Protein AF-A0A7Y7BBE7-F1 (afdb_monomer)

Mean predicted aligned error: 13.76 Å

Foldseek 3Di:
DDDDDDDDDDDDDDPPDDDPPDPPPPPDPPPPPDDPPPPDDDPPDDQAWQWFWFFAPPWATDTDTHGDPDAAALVNQLVVCLVWDDPVCVVVRTTAQDDVPKDWPDWDADALEIETEIAAAPVPRDPRNNLRSLVSNLPGDGPPPDHSQSHFYWYHYPDHDIDGGDHRDRPPTPDDPPPDDDD

Nearest PDB structures (foldseek):
  6gzb-assembly4_D  TM=6.249E-01  e=1.645E-04  Bacillus subtilis subsp. subtilis str. 168
  6gzb-assembly2_B  TM=6.343E-01  e=6.751E-04  Bacillus subtilis subsp. subtilis str. 168
  5j7r-assembly3_B  TM=4.945E-01  e=3.542E-03  Clostridium perfringens
  6vw0-assembly1_J  TM=5.057E-01  e=9.455E-01  Mycobacterium tuberculosis
  9c3c-assembly1_d  TM=2.682E-01  e=9.167E+00  Oryctolagus cuniculus

Organism: Streptomyces morookaense (NCBI:txid1970)

Seco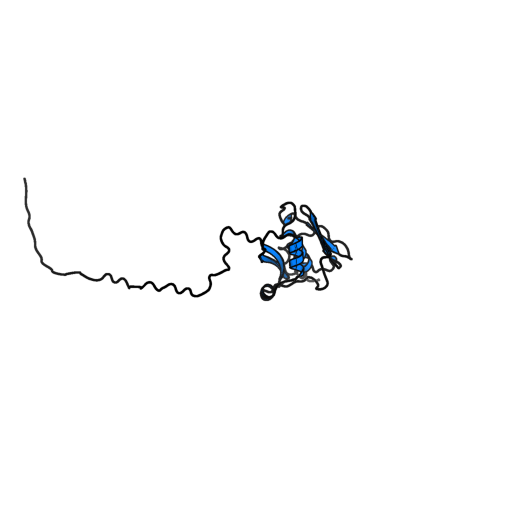ndary structure (DSSP, 8-state):
---------------------------------S---TTSPPTT----EEEEEEE-TTS-EEEEEEE-SS-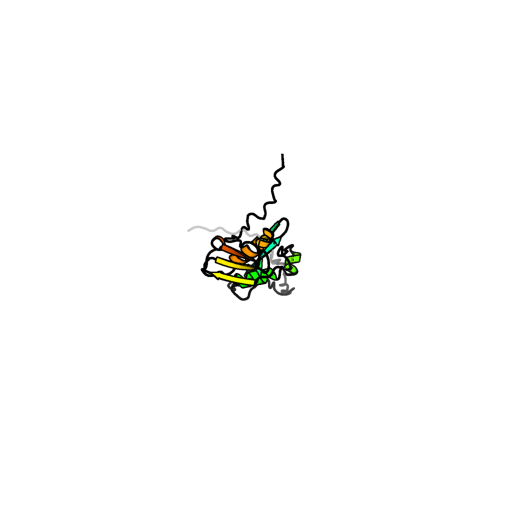-BHHHHHHHHHT---HHHHHTT-B--S-TT--EEEEEEETTEEEEEESS-GGGS-HHHHHHHHHHHHTSB-TT---TTT-EEEEEESSS--EEEE---STTSSS----PPP-

InterPro domains:
  IPR019606 GerMN domain [PF10646] (52-137)

Solvent-accessible surface area (backbone atoms only — not comparable to full-atom values): 11291 Å² total; per-residue (Å²): 135,90,81,91,84,85,88,86,88,81,90,77,92,73,89,85,80,81,76,88,82,65,82,82,73,71,82,74,74,85,75,82,84,66,80,77,79,84,80,69,77,59,91,89,65,82,70,32,51,32,36,34,30,32,29,34,82,100,44,29,58,44,83,40,77,42,88,37,98,43,87,40,38,21,62,58,32,39,56,53,50,74,72,44,64,54,72,74,45,39,76,72,55,35,41,66,64,61,60,92,84,61,43,82,72,47,70,51,74,41,73,43,35,37,39,39,32,30,65,36,42,49,76,74,49,49,74,55,30,47,41,22,51,42,38,9,31,38,62,27,50,54,50,75,82,61,58,46,90,68,30,32,28,32,39,25,29,78,38,73,62,68,44,69,73,40,66,60,62,73,80,68,37,71,56,76,83,80,78,72,81,79,131

Structure (mmCIF, N/CA/C/O backbone):
data_AF-A0A7Y7BBE7-F1
#
_entry.id   AF-A0A7Y7BBE7-F1
#
loop_
_atom_site.group_PDB
_atom_site.id
_atom_site.type_symbol
_atom_site.label_atom_id
_atom_site.label_alt_id
_atom_site.label_comp_id
_atom_site.label_asym_id
_atom_site.label_entity_id
_atom_site.label_seq_id
_atom_site.pdbx_PDB_ins_code
_atom_site.Cartn_x
_atom_site.Cartn_y
_atom_site.Cartn_z
_atom_site.occupancy
_atom_site.B_iso_or_equiv
_atom_site.auth_seq_id
_atom_site.auth_comp_id
_atom_site.auth_asym_id
_atom_site.auth_atom_id
_atom_site.pdbx_PDB_model_num
ATOM 1 N N . MET A 1 1 ? -71.993 39.134 -61.938 1.00 42.34 1 MET A N 1
ATOM 2 C CA . MET A 1 1 ? -71.671 39.982 -63.109 1.00 42.34 1 MET A CA 1
ATOM 3 C C . MET A 1 1 ? -70.161 40.138 -63.205 1.00 42.34 1 MET A C 1
ATOM 5 O O . MET A 1 1 ? -69.553 40.365 -62.171 1.00 42.34 1 MET A O 1
ATOM 9 N N . ARG A 1 2 ? -69.633 40.104 -64.440 1.00 41.34 2 ARG A N 1
ATOM 10 C CA . ARG A 1 2 ? -68.248 40.402 -64.878 1.00 41.34 2 ARG A CA 1
ATOM 11 C C . ARG A 1 2 ? -67.177 39.363 -64.515 1.00 41.34 2 ARG A C 1
ATOM 13 O O . ARG A 1 2 ? -67.167 38.859 -63.410 1.00 41.34 2 ARG A O 1
ATOM 20 N N . ALA A 1 3 ? -66.189 39.059 -65.349 1.00 42.94 3 ALA A N 1
ATOM 21 C CA . ALA A 1 3 ? -66.019 39.077 -66.804 1.00 42.94 3 ALA A CA 1
ATOM 22 C C . ALA A 1 3 ? -64.705 38.314 -67.076 1.00 42.94 3 ALA A C 1
ATOM 24 O O . ALA A 1 3 ? -63.814 38.269 -66.235 1.00 42.94 3 ALA A O 1
ATOM 25 N N . ARG A 1 4 ? -64.621 37.706 -68.255 1.00 56.59 4 ARG A N 1
ATOM 26 C CA . ARG A 1 4 ? -63.553 36.831 -68.756 1.00 56.59 4 ARG A CA 1
ATOM 27 C C . ARG A 1 4 ? -62.216 37.555 -68.977 1.00 56.59 4 ARG A C 1
ATOM 29 O O . ARG A 1 4 ? -62.234 38.739 -69.297 1.00 56.59 4 ARG A O 1
ATOM 36 N N . ARG A 1 5 ? -61.117 36.784 -68.999 1.00 49.09 5 ARG A N 1
ATOM 37 C CA . ARG A 1 5 ? -60.009 36.807 -69.995 1.00 49.09 5 ARG A CA 1
ATOM 38 C C . ARG A 1 5 ? -59.052 35.644 -69.663 1.00 49.09 5 ARG A C 1
ATOM 40 O O . ARG A 1 5 ? -58.525 35.608 -68.565 1.00 49.09 5 ARG A O 1
ATOM 47 N N . ALA A 1 6 ? -59.038 34.530 -70.398 1.00 44.03 6 ALA A N 1
ATOM 48 C CA . ALA A 1 6 ? -58.530 34.294 -71.760 1.00 44.03 6 ALA A CA 1
ATOM 49 C C . ALA A 1 6 ? -56.987 34.342 -71.869 1.00 44.03 6 ALA A C 1
ATOM 51 O O . ALA A 1 6 ? -56.414 35.390 -72.128 1.00 44.03 6 ALA A O 1
ATOM 52 N N . MET A 1 7 ? -56.375 33.172 -71.640 1.00 52.34 7 MET A N 1
ATOM 53 C CA . MET A 1 7 ? -55.487 32.430 -72.553 1.00 52.34 7 MET A CA 1
ATOM 54 C C . MET A 1 7 ? -54.350 33.184 -73.265 1.00 52.34 7 MET A C 1
ATOM 56 O O . MET A 1 7 ? -54.592 33.918 -74.216 1.00 52.34 7 MET A O 1
ATOM 60 N N . THR A 1 8 ? -53.108 32.810 -72.941 1.00 49.38 8 THR A N 1
ATOM 61 C CA . THR A 1 8 ? -52.019 32.723 -73.926 1.00 49.38 8 THR A CA 1
ATOM 62 C C . THR A 1 8 ? -51.209 31.448 -73.713 1.00 49.38 8 THR A C 1
ATOM 64 O O . THR A 1 8 ? -50.818 31.104 -72.602 1.00 49.38 8 THR A O 1
ATOM 67 N N . VAL A 1 9 ? -51.036 30.753 -74.831 1.00 52.44 9 VAL A N 1
ATOM 68 C CA . VAL A 1 9 ? -50.368 29.476 -75.069 1.00 52.44 9 VAL A CA 1
ATOM 69 C C . VAL A 1 9 ? -48.869 29.703 -75.247 1.00 52.44 9 VAL A C 1
ATOM 71 O O . VAL A 1 9 ? -48.487 30.632 -75.950 1.00 52.44 9 VAL A O 1
ATOM 74 N N . SER A 1 10 ? -48.036 28.791 -74.750 1.00 49.91 10 SER A N 1
ATOM 75 C CA . SER A 1 10 ? -46.781 28.447 -75.427 1.00 49.91 10 SER A CA 1
ATOM 76 C C . SER A 1 10 ? -46.332 27.051 -75.014 1.00 49.91 10 SER A C 1
ATOM 78 O O . SER A 1 10 ? -45.975 26.802 -73.865 1.00 49.91 10 SER A O 1
ATOM 80 N N . ALA A 1 11 ? -46.417 26.150 -75.989 1.00 54.12 11 ALA A N 1
ATOM 81 C CA . ALA A 1 11 ? -45.914 24.792 -75.969 1.00 54.12 11 ALA A CA 1
ATOM 82 C C . ALA A 1 11 ? -44.408 24.746 -75.677 1.00 54.12 11 ALA A C 1
ATOM 84 O O . ALA A 1 11 ? -43.654 25.608 -76.123 1.00 54.12 11 ALA A O 1
ATOM 85 N N . GLY A 1 12 ? -43.975 23.700 -74.982 1.00 46.78 12 GLY A N 1
ATOM 86 C CA . GLY A 1 12 ? -42.563 23.450 -74.732 1.00 46.78 12 GLY A CA 1
ATOM 87 C C . GLY A 1 12 ? -42.365 22.138 -73.998 1.00 46.78 12 GLY A C 1
ATOM 88 O O . GLY A 1 12 ? -42.250 22.111 -72.779 1.00 46.78 12 GLY A O 1
ATOM 89 N N . SER A 1 13 ? -42.380 21.048 -74.757 1.00 56.50 13 SER A N 1
ATOM 90 C CA . SER A 1 13 ? -41.974 19.715 -74.329 1.00 56.50 13 SER A CA 1
ATOM 91 C C . SER A 1 13 ? -40.609 19.741 -73.638 1.00 56.50 13 SER A C 1
ATOM 93 O O . SER A 1 13 ? -39.623 20.132 -74.253 1.00 56.50 13 SER A O 1
ATOM 95 N N . ALA A 1 14 ? -40.535 19.242 -72.408 1.00 56.03 14 ALA A N 1
ATOM 96 C CA . ALA A 1 14 ? -39.306 18.686 -71.852 1.00 56.03 14 ALA A CA 1
ATOM 97 C C . ALA A 1 14 ? -39.675 17.694 -70.746 1.00 56.03 14 ALA A C 1
ATOM 99 O O . ALA A 1 14 ? -39.974 18.067 -69.613 1.00 56.03 14 ALA A O 1
ATOM 100 N N . ALA A 1 15 ? -39.699 16.414 -71.108 1.00 58.06 15 ALA A N 1
ATOM 101 C CA . ALA A 1 15 ? -39.716 15.321 -70.155 1.00 58.06 15 ALA A CA 1
ATOM 102 C C . ALA A 1 15 ? -38.460 15.420 -69.275 1.00 58.06 15 ALA A C 1
ATOM 104 O O . ALA A 1 15 ? -37.353 15.169 -69.741 1.00 58.06 15 ALA A O 1
ATOM 105 N N . LEU A 1 16 ? -38.634 15.801 -68.011 1.00 53.94 16 LEU A N 1
ATOM 106 C CA . LEU A 1 16 ? -37.606 15.715 -66.975 1.00 53.94 16 LEU A CA 1
ATOM 107 C C . LEU A 1 16 ? -37.899 14.479 -66.121 1.00 53.94 16 LEU A C 1
ATOM 109 O O . LEU A 1 16 ? -38.419 14.555 -65.012 1.00 53.94 16 LEU A O 1
ATOM 113 N N . LEU A 1 17 ? -37.609 13.320 -66.709 1.00 58.00 17 LEU A N 1
ATOM 114 C CA . LEU A 1 17 ? -37.418 12.052 -66.013 1.00 58.00 17 LEU A CA 1
ATOM 115 C C . LEU A 1 17 ? -35.906 11.818 -65.922 1.00 58.00 17 LEU A C 1
ATOM 117 O O . LEU A 1 17 ? -35.240 11.706 -66.947 1.00 58.00 17 LEU A O 1
ATOM 121 N N . GLY A 1 18 ? -35.385 11.740 -64.697 1.00 54.81 18 GLY A N 1
ATOM 122 C CA . GLY A 1 18 ? -33.981 11.445 -64.391 1.00 54.81 18 GLY A CA 1
ATOM 123 C C . GLY A 1 18 ? -33.318 12.588 -63.613 1.00 54.81 18 GLY A C 1
ATOM 124 O O . GLY A 1 18 ? -33.478 13.746 -63.962 1.00 54.81 18 GLY A O 1
ATOM 125 N N . VAL A 1 19 ? -32.563 12.371 -62.540 1.00 57.09 19 VAL A N 1
ATOM 126 C CA . VAL A 1 19 ? -31.945 11.155 -62.008 1.00 57.09 19 VAL A CA 1
ATOM 127 C C . VAL A 1 19 ? -31.785 11.401 -60.502 1.00 57.09 19 VAL A C 1
ATOM 129 O O . VAL A 1 19 ? -31.082 12.331 -60.112 1.00 57.09 19 VAL A O 1
ATOM 132 N N . LEU A 1 20 ? -32.420 10.596 -59.640 1.00 53.41 20 LEU A N 1
ATOM 133 C CA . LEU A 1 20 ? -31.956 10.480 -58.255 1.00 53.41 20 LEU A CA 1
ATOM 134 C C . LEU A 1 20 ? -30.646 9.692 -58.303 1.00 53.41 20 LEU A C 1
ATOM 136 O O . LEU A 1 20 ? -30.646 8.467 -58.221 1.00 53.41 20 LEU A O 1
ATOM 140 N N . ALA A 1 21 ? -29.529 10.391 -58.489 1.00 56.72 21 ALA A N 1
ATOM 141 C CA . ALA A 1 21 ? -28.203 9.821 -58.304 1.00 56.72 21 ALA A CA 1
ATOM 142 C C . ALA A 1 21 ? -27.955 9.671 -56.796 1.00 56.72 21 ALA A C 1
ATOM 144 O O . ALA A 1 21 ? -27.215 10.438 -56.188 1.00 56.72 21 ALA A O 1
ATOM 145 N N . GLY A 1 22 ? -28.632 8.707 -56.174 1.00 58.69 22 GLY A N 1
ATOM 146 C CA . GLY A 1 22 ? -28.124 8.104 -54.954 1.00 58.69 22 GLY A CA 1
ATOM 147 C C . GLY A 1 22 ? -27.019 7.146 -55.370 1.00 58.69 22 GLY A C 1
ATOM 148 O O . GLY A 1 22 ? -27.288 6.198 -56.106 1.00 58.69 22 GLY A O 1
ATOM 149 N N . CYS A 1 23 ? -25.776 7.394 -54.957 1.00 68.62 23 CYS A N 1
ATOM 150 C CA . CYS A 1 23 ? -24.734 6.378 -55.048 1.00 68.62 23 CYS A CA 1
ATOM 151 C C . CYS A 1 23 ? -25.225 5.165 -54.254 1.00 68.62 23 CYS A C 1
ATOM 153 O O . CYS A 1 23 ? -25.367 5.249 -53.034 1.00 68.62 23 CYS A O 1
ATOM 155 N N . GLY A 1 24 ? -25.545 4.073 -54.950 1.00 57.81 24 GLY A N 1
ATOM 156 C CA . GLY A 1 24 ? -25.838 2.789 -54.333 1.00 57.81 24 GLY A CA 1
ATOM 157 C C . GLY A 1 24 ? -24.600 2.316 -53.588 1.00 57.81 24 GLY A C 1
ATOM 158 O O . GLY A 1 24 ? -23.707 1.721 -54.178 1.00 57.81 24 GLY A O 1
ATOM 159 N N . ILE A 1 25 ? -24.521 2.640 -52.302 1.00 59.16 25 ILE A N 1
ATOM 160 C CA . ILE A 1 25 ? -23.638 1.941 -51.384 1.00 59.16 25 ILE A CA 1
ATOM 161 C 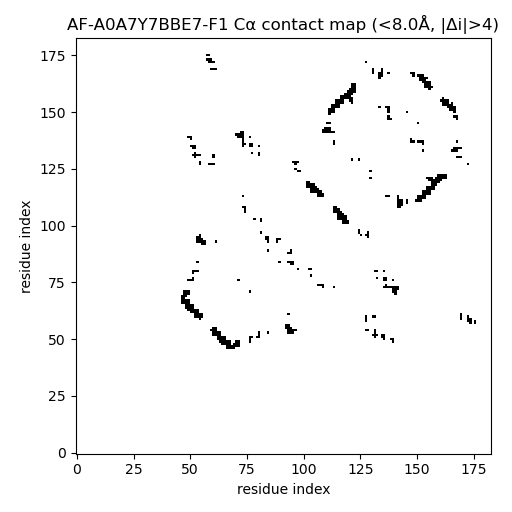C . ILE A 1 25 ? -24.415 0.687 -51.002 1.00 59.16 25 ILE A C 1
ATOM 163 O O . ILE A 1 25 ? -25.344 0.749 -50.195 1.00 59.16 25 ILE A O 1
ATOM 167 N N . GLU A 1 26 ? -24.090 -0.433 -51.649 1.00 61.41 26 GLU A N 1
ATOM 168 C CA . GLU A 1 26 ? -24.477 -1.746 -51.139 1.00 61.41 26 GLU A CA 1
ATOM 169 C C . GLU A 1 26 ? -24.048 -1.810 -49.667 1.00 61.41 26 GLU A C 1
ATOM 171 O O . GLU A 1 26 ? -22.919 -1.406 -49.363 1.00 61.41 26 GLU A O 1
ATOM 176 N N . PRO A 1 27 ? -24.921 -2.244 -48.739 1.00 55.75 27 PRO A N 1
ATOM 177 C CA . PRO A 1 27 ? -24.521 -2.450 -47.359 1.00 55.75 27 PRO A CA 1
ATOM 178 C C . PRO A 1 27 ? -23.322 -3.390 -47.376 1.00 55.75 27 PRO A C 1
ATOM 180 O O . PRO A 1 27 ? -23.448 -4.564 -47.715 1.00 55.75 27 PRO A O 1
ATOM 183 N N . THR A 1 28 ? -22.136 -2.861 -47.091 1.00 65.88 28 THR A N 1
ATOM 184 C CA . THR A 1 28 ? -20.971 -3.709 -46.898 1.00 65.88 28 THR A CA 1
ATOM 185 C C . THR A 1 28 ? -21.282 -4.545 -45.675 1.00 65.88 28 THR A C 1
ATOM 187 O O . THR A 1 28 ? -21.534 -3.978 -44.605 1.00 65.88 28 THR A O 1
ATOM 190 N N . ASP A 1 29 ? -21.318 -5.863 -45.853 1.00 61.59 29 ASP A N 1
ATOM 191 C CA . ASP A 1 29 ? -21.508 -6.787 -44.747 1.00 61.59 29 ASP A CA 1
ATOM 192 C C . ASP A 1 29 ? -20.532 -6.437 -43.626 1.00 61.59 29 ASP A C 1
ATOM 194 O O . ASP A 1 29 ? -19.379 -6.051 -43.857 1.00 61.59 29 ASP A O 1
ATOM 198 N N . VAL A 1 30 ? -21.022 -6.538 -42.396 1.00 63.09 30 VAL A N 1
ATOM 199 C CA . VAL A 1 30 ? -20.204 -6.295 -41.217 1.00 63.09 30 VAL A CA 1
ATOM 200 C C . VAL A 1 30 ? -19.195 -7.435 -41.160 1.00 63.09 30 VAL A C 1
ATOM 202 O O . VAL A 1 30 ? -19.514 -8.542 -40.735 1.00 63.09 30 VAL A O 1
ATOM 205 N N . VAL A 1 31 ? -17.974 -7.201 -41.634 1.00 58.97 31 VAL A N 1
ATOM 206 C CA . VAL A 1 31 ? -16.888 -8.140 -41.372 1.00 58.97 31 VAL A CA 1
ATOM 207 C C . VAL A 1 31 ? -16.553 -7.966 -39.900 1.00 58.97 31 VAL A C 1
ATOM 209 O O . VAL A 1 31 ? -16.030 -6.929 -39.492 1.00 58.97 31 VAL A O 1
ATOM 212 N N . GLU A 1 32 ? -16.900 -8.957 -39.086 1.00 61.19 32 GLU A N 1
ATOM 213 C CA . GLU A 1 32 ? -16.535 -9.002 -37.674 1.00 61.19 32 GLU A CA 1
ATOM 214 C C . GLU A 1 32 ? -15.028 -9.282 -37.578 1.00 61.19 32 GLU A C 1
ATOM 216 O O . GLU A 1 32 ? -14.565 -10.408 -37.396 1.00 61.19 32 GLU A O 1
ATOM 221 N N . VAL A 1 33 ? -14.227 -8.240 -37.828 1.00 60.66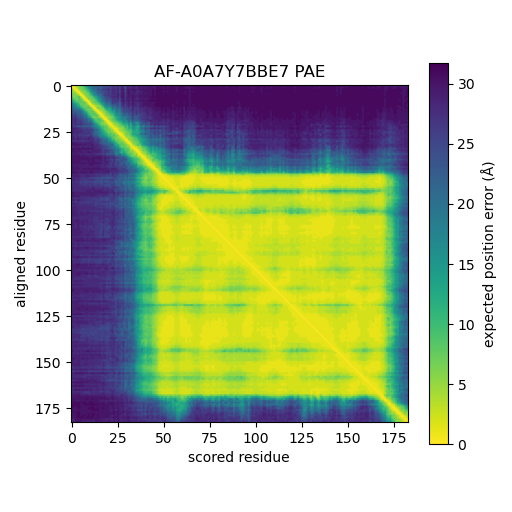 33 VAL A N 1
ATOM 222 C CA . VAL A 1 33 ? -12.772 -8.318 -37.746 1.00 60.66 33 VAL A CA 1
ATOM 223 C C . VAL A 1 33 ? -12.377 -8.145 -36.287 1.00 60.66 33 VAL A C 1
ATOM 225 O O . VAL A 1 33 ? -12.209 -7.034 -35.789 1.00 60.66 33 VAL A O 1
ATOM 228 N N . GLY A 1 34 ? -12.203 -9.274 -35.614 1.00 63.78 34 GLY A N 1
ATOM 229 C CA . GLY A 1 34 ? -11.599 -9.335 -34.291 1.00 63.78 34 GLY A CA 1
ATOM 230 C C . GLY A 1 34 ? -12.570 -9.731 -33.192 1.00 63.78 34 GLY A C 1
ATOM 231 O O . GLY A 1 34 ? -13.779 -9.535 -33.271 1.00 63.78 34 GLY A O 1
ATOM 232 N N . LEU A 1 35 ? -12.001 -10.314 -32.140 1.00 66.00 35 LEU A N 1
ATOM 233 C CA . LEU A 1 35 ? -12.726 -10.573 -30.906 1.00 66.00 35 LEU A CA 1
ATOM 234 C C . LEU A 1 35 ? -13.237 -9.240 -30.331 1.00 66.00 35 LEU A C 1
ATOM 236 O O . LEU A 1 35 ? -12.527 -8.232 -30.428 1.00 66.00 35 LEU A O 1
ATOM 240 N N . PRO A 1 36 ? -14.424 -9.222 -29.701 1.00 61.69 36 PRO A N 1
ATOM 241 C CA . PRO A 1 36 ? -14.923 -8.029 -29.033 1.00 61.69 36 PRO A CA 1
ATOM 242 C C . PRO A 1 36 ? -13.883 -7.504 -28.039 1.00 61.69 36 PRO A C 1
ATOM 244 O O . PRO A 1 36 ? -13.173 -8.281 -27.397 1.00 61.69 36 PRO A O 1
ATOM 247 N N . ALA A 1 37 ? -13.806 -6.180 -27.887 1.00 57.47 37 ALA A N 1
ATOM 248 C CA . ALA A 1 37 ? -12.976 -5.557 -26.865 1.00 57.47 37 ALA A CA 1
ATOM 249 C C . ALA A 1 37 ? -13.447 -6.023 -25.476 1.00 57.47 37 ALA A C 1
ATOM 251 O O . ALA A 1 37 ? -14.397 -5.488 -24.909 1.00 57.47 37 ALA A O 1
ATOM 252 N N . THR A 1 38 ? -12.772 -7.021 -24.908 1.00 61.97 38 THR A N 1
ATOM 253 C CA . THR A 1 38 ? -13.105 -7.607 -23.598 1.00 61.97 38 THR A CA 1
ATOM 254 C C . THR A 1 38 ? -12.793 -6.673 -22.423 1.00 61.97 38 THR A C 1
ATOM 256 O O . THR A 1 38 ? -13.049 -7.020 -21.273 1.00 61.97 38 THR A O 1
ATOM 259 N N . GLY A 1 39 ? -12.255 -5.478 -22.693 1.00 58.38 39 GLY A N 1
ATOM 260 C CA . GLY A 1 39 ? -11.832 -4.511 -21.679 1.00 58.38 39 GLY A CA 1
ATOM 261 C C . GLY A 1 39 ? -12.928 -3.585 -21.146 1.00 58.38 39 GLY A C 1
ATOM 262 O O . GLY A 1 39 ? -12.721 -2.943 -20.118 1.00 58.38 39 GLY A O 1
ATOM 263 N N . VAL A 1 40 ? -14.088 -3.486 -21.805 1.00 60.22 40 VAL A N 1
ATOM 264 C CA . VAL A 1 40 ? -15.166 -2.595 -21.344 1.00 60.22 40 VAL A CA 1
ATOM 265 C C . VAL A 1 40 ? -16.044 -3.349 -20.344 1.00 60.22 40 VAL A C 1
ATOM 267 O O . VAL A 1 40 ? -16.802 -4.244 -20.717 1.00 60.22 40 VAL A O 1
ATOM 270 N N . LYS A 1 41 ? -15.924 -3.000 -19.053 1.00 63.28 41 LYS A N 1
ATOM 271 C CA . LYS A 1 41 ? -16.735 -3.582 -17.969 1.00 63.28 41 LYS A CA 1
ATOM 272 C C . LYS A 1 41 ? -18.228 -3.366 -18.277 1.00 63.28 41 LYS A C 1
ATOM 274 O O . LYS A 1 41 ? -18.642 -2.269 -18.654 1.00 63.28 41 LYS A O 1
ATOM 279 N N . ARG A 1 42 ? -19.048 -4.411 -18.109 1.00 63.00 42 ARG A N 1
ATOM 280 C CA . ARG A 1 42 ? -20.502 -4.334 -18.320 1.00 63.00 42 ARG A CA 1
ATOM 281 C C . ARG A 1 42 ? -21.105 -3.373 -17.281 1.00 63.00 42 ARG A C 1
ATOM 283 O O . ARG A 1 42 ? -20.831 -3.556 -16.090 1.00 63.00 42 ARG A O 1
ATOM 290 N N . PRO A 1 43 ? -21.919 -2.377 -17.680 1.00 61.69 43 PRO A N 1
ATOM 291 C CA . PRO A 1 43 ? -22.575 -1.484 -16.729 1.00 61.69 43 PRO A CA 1
ATOM 292 C C . PRO A 1 43 ? -23.311 -2.288 -15.645 1.00 61.69 43 PRO A C 1
ATOM 294 O O . PRO A 1 43 ? -24.079 -3.194 -15.964 1.00 61.69 43 PRO A O 1
ATOM 297 N N . GLY A 1 44 ? -23.030 -1.999 -14.371 1.00 61.50 44 GLY A N 1
ATOM 298 C CA . GLY A 1 44 ? -23.642 -2.672 -13.216 1.00 61.50 44 GLY A CA 1
ATOM 299 C C . GLY A 1 44 ? -22.893 -3.891 -12.661 1.00 61.50 44 GLY A C 1
ATOM 300 O O . GLY A 1 44 ? -23.266 -4.375 -11.597 1.00 61.50 44 GLY A O 1
ATOM 301 N N . THR A 1 45 ? -21.824 -4.376 -13.307 1.00 59.88 45 THR A N 1
ATOM 302 C CA . THR A 1 45 ? -20.944 -5.393 -12.695 1.00 59.88 45 THR A CA 1
ATOM 303 C C . THR A 1 45 ? -19.867 -4.688 -11.877 1.00 59.88 45 THR A C 1
ATOM 305 O O . THR A 1 45 ? -18.937 -4.110 -12.444 1.00 59.88 45 THR A O 1
ATOM 308 N N . ARG A 1 46 ? -19.994 -4.702 -10.547 1.00 58.12 46 ARG A N 1
ATOM 309 C CA . ARG A 1 46 ? -18.953 -4.183 -9.658 1.00 58.12 46 ARG A CA 1
ATOM 310 C C . ARG A 1 46 ? -17.835 -5.222 -9.582 1.00 58.12 46 ARG A C 1
ATOM 312 O O . ARG A 1 46 ? -17.951 -6.221 -8.886 1.00 58.12 46 ARG A O 1
ATOM 319 N N . VAL A 1 47 ? -16.790 -5.021 -10.378 1.00 60.09 47 VAL A N 1
ATOM 320 C CA . VAL A 1 47 ? -15.522 -5.719 -10.159 1.00 60.09 47 VAL A CA 1
ATOM 321 C C . VAL A 1 47 ? -14.847 -4.955 -9.036 1.00 60.09 47 VAL A C 1
ATOM 323 O O . VAL A 1 47 ? -14.401 -3.828 -9.254 1.00 60.09 47 VAL A O 1
ATOM 326 N N . GLU A 1 48 ? -14.888 -5.525 -7.840 1.00 82.31 48 GLU A N 1
ATOM 327 C CA . GLU A 1 48 ? -14.092 -5.041 -6.721 1.00 82.31 48 GLU A CA 1
ATOM 328 C C . GLU A 1 48 ? -12.623 -5.260 -7.106 1.00 82.31 48 GLU A C 1
ATOM 330 O O . GLU A 1 48 ? -12.228 -6.361 -7.493 1.00 82.31 48 GLU A O 1
ATOM 335 N N . ASP A 1 49 ? -11.830 -4.193 -7.114 1.00 90.81 49 ASP A N 1
ATOM 336 C CA . ASP A 1 49 ? -10.423 -4.249 -7.501 1.00 90.81 49 ASP A CA 1
ATOM 337 C C . ASP A 1 49 ? -9.567 -4.134 -6.228 1.00 90.81 49 ASP A C 1
ATOM 339 O O . ASP A 1 49 ? -9.788 -3.238 -5.416 1.00 90.81 49 ASP A O 1
ATOM 343 N N . ALA A 1 50 ? -8.549 -4.985 -6.068 1.00 95.69 50 ALA A N 1
ATOM 344 C CA . ALA A 1 50 ? -7.512 -4.760 -5.061 1.00 95.69 50 ALA A CA 1
ATOM 345 C C . ALA A 1 50 ? -6.718 -3.503 -5.436 1.00 95.69 50 ALA A C 1
ATOM 347 O O . ALA A 1 50 ? -6.212 -3.415 -6.561 1.00 95.69 50 ALA A O 1
ATOM 348 N N . ILE A 1 51 ? -6.544 -2.568 -4.502 1.00 96.38 51 ILE A N 1
ATOM 349 C CA . ILE A 1 51 ? -5.755 -1.350 -4.731 1.00 96.38 51 ILE A CA 1
ATOM 350 C C . ILE A 1 51 ? -4.356 -1.536 -4.144 1.00 96.38 51 ILE A C 1
ATOM 352 O O . ILE A 1 51 ? -4.160 -1.494 -2.934 1.00 96.38 51 ILE A O 1
ATOM 356 N N . LEU A 1 52 ? -3.357 -1.745 -4.996 1.00 97.75 52 LEU A N 1
ATOM 357 C CA . LEU A 1 52 ? -1.965 -1.933 -4.584 1.00 97.75 52 LEU A CA 1
ATOM 358 C C . LEU A 1 52 ? -1.142 -0.690 -4.896 1.00 97.75 52 LEU A C 1
ATOM 360 O O . LEU A 1 52 ? -1.285 -0.103 -5.964 1.00 97.75 52 LEU A O 1
ATOM 364 N N . TYR A 1 53 ? -0.231 -0.324 -4.003 1.00 97.06 53 TYR A N 1
ATOM 365 C CA . TYR A 1 53 ? 0.679 0.797 -4.215 1.00 97.06 53 TYR A CA 1
ATOM 366 C C . TYR A 1 53 ? 2.089 0.291 -4.520 1.00 97.06 53 TYR A C 1
ATOM 368 O O . TYR A 1 53 ? 2.776 -0.261 -3.658 1.00 97.06 53 TYR A O 1
ATOM 376 N N . PHE A 1 54 ? 2.532 0.492 -5.761 1.00 97.25 54 PHE A N 1
ATOM 377 C CA . PHE A 1 54 ? 3.878 0.129 -6.213 1.00 97.25 54 PHE A CA 1
ATOM 378 C C . PHE A 1 54 ? 4.762 1.352 -6.391 1.00 97.25 54 PHE A C 1
ATOM 380 O O . PHE A 1 54 ? 4.272 2.443 -6.671 1.00 97.25 54 PHE A O 1
ATOM 387 N N . ALA A 1 55 ? 6.069 1.167 -6.234 1.00 95.81 55 ALA A N 1
ATOM 388 C CA . ALA A 1 55 ? 7.026 2.227 -6.479 1.00 95.81 55 ALA A CA 1
ATOM 389 C C . ALA A 1 55 ? 7.120 2.544 -7.979 1.00 95.81 55 ALA A C 1
ATOM 391 O O . ALA A 1 55 ? 6.958 1.659 -8.825 1.00 95.81 55 ALA A O 1
ATOM 392 N N . SER A 1 56 ? 7.385 3.808 -8.303 1.00 93.94 56 SER A N 1
ATOM 393 C CA . SER A 1 56 ? 7.583 4.286 -9.675 1.00 93.94 56 SER A CA 1
ATOM 394 C C . SER A 1 56 ? 8.647 5.377 -9.716 1.00 93.94 56 SER A C 1
ATOM 396 O O . SER A 1 56 ? 8.821 6.121 -8.755 1.00 93.94 56 SER A O 1
ATOM 398 N N . GLN A 1 57 ? 9.348 5.491 -10.843 1.00 88.69 57 GLN A N 1
ATOM 399 C CA . GLN A 1 57 ? 10.309 6.570 -11.092 1.00 88.69 57 GLN A CA 1
ATOM 400 C C . GLN A 1 57 ? 9.582 7.899 -11.386 1.00 88.69 57 GLN A C 1
ATOM 402 O O . GLN A 1 57 ? 8.485 7.857 -11.951 1.00 88.69 57 GLN A O 1
ATOM 407 N N . PRO A 1 58 ? 10.157 9.070 -11.029 1.00 81.31 58 PRO A N 1
ATOM 408 C CA . PRO A 1 58 ? 11.484 9.294 -10.420 1.00 81.31 58 PRO A CA 1
ATOM 409 C C . PRO A 1 58 ? 11.540 9.078 -8.891 1.00 81.31 58 PRO A C 1
ATOM 411 O O . PRO A 1 58 ? 12.555 9.345 -8.256 1.00 81.31 58 PRO A O 1
ATOM 414 N N . GLY A 1 59 ? 10.447 8.612 -8.302 1.00 80.00 59 GLY A N 1
ATOM 415 C CA . GLY A 1 59 ? 10.240 8.429 -6.872 1.00 80.00 59 GLY A CA 1
ATOM 416 C C . GLY A 1 59 ? 8.744 8.543 -6.616 1.00 80.00 59 GLY A C 1
ATOM 417 O O . GLY A 1 59 ? 8.060 9.301 -7.304 1.00 80.00 59 GLY A O 1
ATOM 418 N N . GLY A 1 60 ? 8.201 7.745 -5.702 1.00 89.56 60 GLY A N 1
ATOM 419 C CA . GLY A 1 60 ? 6.752 7.712 -5.545 1.00 89.56 60 GLY A CA 1
ATOM 420 C C . GLY A 1 60 ? 6.193 6.352 -5.225 1.00 89.56 60 GLY A C 1
ATOM 421 O O . GLY A 1 60 ? 6.847 5.334 -5.436 1.00 89.56 60 GLY A O 1
ATOM 422 N N . VAL A 1 61 ? 4.931 6.362 -4.807 1.00 93.69 61 VAL A N 1
ATOM 423 C CA . VAL A 1 61 ? 4.048 5.212 -4.966 1.00 93.69 61 VAL A CA 1
ATOM 424 C C . VAL A 1 61 ? 2.913 5.577 -5.915 1.00 93.69 61 VAL A C 1
ATOM 426 O O . VAL A 1 61 ? 2.386 6.687 -5.860 1.00 93.69 61 VAL A O 1
ATOM 429 N N . LEU A 1 62 ? 2.540 4.645 -6.784 1.00 93.62 62 LEU A N 1
ATOM 430 C CA . LEU A 1 62 ? 1.408 4.768 -7.691 1.00 93.62 62 LEU A CA 1
ATOM 431 C C . LEU A 1 62 ? 0.350 3.715 -7.351 1.00 93.62 62 LEU A C 1
ATOM 433 O O . LEU A 1 62 ? 0.715 2.549 -7.160 1.00 93.62 62 LEU A O 1
ATOM 437 N N . PRO A 1 63 ? -0.939 4.099 -7.304 1.00 94.62 63 PRO A N 1
ATOM 438 C CA . PRO A 1 63 ? -2.020 3.143 -7.146 1.00 94.62 63 PRO A CA 1
ATOM 439 C C . PRO A 1 63 ? -2.163 2.287 -8.406 1.00 94.62 63 PRO A C 1
ATOM 441 O O . PRO A 1 63 ? -2.067 2.768 -9.540 1.00 94.62 63 PRO A O 1
ATOM 444 N N . LEU A 1 64 ? -2.443 1.009 -8.198 1.00 94.31 64 LEU A N 1
ATOM 445 C CA . LEU A 1 64 ? -2.712 0.032 -9.231 1.00 94.31 64 LEU A CA 1
ATOM 446 C C . LEU A 1 64 ? -3.899 -0.837 -8.816 1.00 94.31 64 LEU A C 1
ATOM 448 O O . LEU A 1 64 ? -3.873 -1.485 -7.775 1.00 94.31 64 LEU A O 1
ATOM 452 N N . HIS A 1 65 ? -4.892 -0.912 -9.695 1.00 93.50 65 HIS A N 1
ATOM 453 C CA . HIS A 1 65 ? -6.054 -1.774 -9.537 1.00 93.50 65 HIS A CA 1
ATOM 454 C C . HIS A 1 65 ? -5.767 -3.162 -10.115 1.00 93.50 65 HIS A C 1
ATOM 456 O O . HIS A 1 65 ? -5.427 -3.287 -11.296 1.00 93.50 65 HIS A O 1
ATOM 462 N N . ARG A 1 66 ? -5.916 -4.205 -9.296 1.00 93.06 66 ARG A N 1
ATOM 463 C CA . ARG A 1 66 ? -5.940 -5.598 -9.755 1.00 93.06 66 ARG A CA 1
ATOM 464 C C . ARG A 1 66 ? -7.364 -6.140 -9.643 1.00 93.06 66 ARG A C 1
ATOM 466 O O . ARG A 1 66 ? -7.897 -6.119 -8.538 1.00 93.06 66 ARG A O 1
ATOM 473 N N . PRO A 1 67 ? -7.953 -6.664 -10.732 1.00 90.62 67 PRO A N 1
ATOM 474 C CA . PRO A 1 67 ? -9.268 -7.287 -10.669 1.00 90.62 67 PRO A CA 1
ATOM 475 C C . PRO A 1 67 ? -9.328 -8.362 -9.585 1.00 90.62 67 PRO A C 1
ATOM 477 O O . PRO A 1 67 ? -8.476 -9.255 -9.557 1.00 90.62 67 PRO A O 1
ATOM 480 N N . ALA A 1 68 ? -10.335 -8.282 -8.721 1.00 88.56 68 ALA A N 1
ATOM 481 C CA . ALA A 1 68 ? -10.647 -9.305 -7.738 1.00 88.56 68 ALA A CA 1
ATOM 482 C C . ALA A 1 68 ? -12.090 -9.805 -7.922 1.00 88.56 68 ALA A C 1
ATOM 484 O O . ALA A 1 68 ? -12.915 -9.200 -8.607 1.00 88.56 68 ALA A O 1
ATOM 485 N N . GLY A 1 69 ? -12.377 -10.980 -7.361 1.00 85.31 69 GLY A N 1
ATOM 486 C CA . GLY A 1 69 ? -13.704 -11.605 -7.426 1.00 85.31 69 GLY A CA 1
ATOM 487 C C . GLY A 1 69 ? -14.688 -11.089 -6.372 1.00 85.31 69 GLY A C 1
ATOM 488 O O . GLY A 1 69 ? -15.801 -11.601 -6.290 1.00 85.31 69 GLY A O 1
ATOM 489 N N . GLY A 1 70 ? -14.271 -10.127 -5.551 1.00 89.00 70 GLY A N 1
ATOM 490 C CA . GLY A 1 70 ? -15.003 -9.608 -4.403 1.00 89.00 70 GLY A CA 1
ATOM 491 C C . GLY A 1 70 ? -14.159 -8.589 -3.644 1.00 89.00 70 GLY A C 1
ATOM 492 O O . GLY A 1 70 ? -13.026 -8.307 -4.041 1.00 89.00 70 GLY A O 1
ATOM 493 N N . GLU A 1 71 ? -14.736 -8.029 -2.584 1.00 91.25 71 GLU A N 1
ATOM 494 C CA . GLU A 1 71 ? -14.060 -7.063 -1.720 1.00 91.25 71 GLU A CA 1
ATOM 495 C C . GLU A 1 71 ? -12.739 -7.643 -1.203 1.00 91.25 71 GLU A C 1
ATOM 497 O O . GLU A 1 71 ? -12.681 -8.797 -0.777 1.00 91.25 71 GLU A O 1
ATOM 502 N N . VAL A 1 72 ? -11.674 -6.845 -1.278 1.00 95.69 72 VAL A N 1
ATOM 503 C CA . VAL A 1 72 ? -10.327 -7.257 -0.879 1.00 95.69 72 VAL A CA 1
ATOM 504 C C . VAL A 1 72 ? -9.999 -6.597 0.443 1.00 95.69 72 VAL A C 1
ATOM 506 O O . VAL A 1 72 ? -10.036 -5.372 0.560 1.00 95.69 72 VAL A O 1
ATOM 509 N N . THR A 1 73 ? -9.656 -7.406 1.437 1.00 96.44 73 THR A N 1
ATOM 510 C CA . THR A 1 73 ? -9.255 -6.917 2.757 1.00 96.44 73 THR A CA 1
ATOM 511 C C . THR A 1 73 ? -7.867 -6.281 2.728 1.00 96.44 73 THR A C 1
ATOM 513 O O . THR A 1 73 ? -7.021 -6.604 1.888 1.00 96.44 73 THR A O 1
ATOM 516 N N . ALA A 1 74 ? -7.585 -5.405 3.694 1.00 97.31 74 ALA A N 1
ATOM 517 C CA . ALA A 1 74 ? -6.246 -4.854 3.897 1.00 97.31 74 ALA A CA 1
ATOM 518 C C . ALA A 1 74 ? -5.179 -5.955 4.050 1.00 97.31 74 ALA A C 1
ATOM 520 O O . ALA A 1 74 ? -4.066 -5.818 3.540 1.00 97.31 74 ALA A O 1
ATOM 521 N N . GLU A 1 75 ? -5.517 -7.068 4.709 1.00 97.62 75 GLU A N 1
ATOM 522 C CA . GLU A 1 75 ? -4.623 -8.216 4.843 1.00 97.62 75 GLU A CA 1
ATOM 523 C C . GLU A 1 75 ? -4.306 -8.857 3.485 1.00 97.62 75 GLU A C 1
ATOM 525 O O . GLU A 1 75 ? -3.132 -8.989 3.126 1.00 97.62 75 GLU A O 1
ATOM 530 N N . GLU A 1 76 ? -5.327 -9.203 2.698 1.00 97.50 76 GLU A N 1
ATOM 531 C CA . GLU A 1 76 ? -5.151 -9.808 1.373 1.00 97.50 76 GLU A CA 1
ATOM 532 C C . GLU A 1 76 ? -4.385 -8.883 0.424 1.00 97.50 76 GLU A C 1
ATOM 534 O O . GLU A 1 76 ? -3.472 -9.325 -0.281 1.00 97.50 76 GLU A O 1
ATOM 539 N N . ALA A 1 77 ? -4.697 -7.587 0.436 1.00 98.06 77 ALA A N 1
ATOM 540 C CA . ALA A 1 77 ? -4.023 -6.599 -0.392 1.00 98.06 77 ALA A CA 1
ATOM 541 C C . ALA A 1 77 ? -2.533 -6.475 -0.041 1.00 98.06 77 ALA A C 1
ATOM 543 O O . ALA A 1 77 ? -1.680 -6.494 -0.932 1.00 98.06 77 ALA A O 1
ATOM 544 N N . VAL A 1 78 ? -2.182 -6.421 1.249 1.00 98.25 78 VAL A N 1
ATOM 545 C CA . VAL A 1 78 ? -0.775 -6.385 1.674 1.00 98.25 78 VAL A CA 1
ATOM 546 C C . VAL A 1 78 ? -0.063 -7.688 1.302 1.00 98.25 78 VAL A C 1
ATOM 548 O O . VAL A 1 78 ? 1.077 -7.650 0.836 1.00 98.25 78 VAL A O 1
ATOM 551 N N . GLN A 1 79 ? -0.716 -8.847 1.413 1.00 96.69 79 GLN A N 1
ATOM 552 C CA . GLN A 1 79 ? -0.139 -10.109 0.940 1.00 96.69 79 GLN A CA 1
ATOM 553 C C . GLN A 1 79 ? 0.089 -10.110 -0.584 1.00 96.69 79 GLN A C 1
ATOM 555 O O . GLN A 1 79 ? 1.118 -10.601 -1.057 1.00 96.69 79 GLN A O 1
ATOM 560 N N . LEU A 1 80 ? -0.825 -9.528 -1.368 1.00 96.88 80 LEU A N 1
ATOM 561 C CA . LEU A 1 80 ? -0.663 -9.351 -2.815 1.00 96.88 80 LEU A CA 1
ATOM 562 C C . LEU A 1 80 ? 0.474 -8.382 -3.163 1.00 96.88 80 LEU A C 1
ATOM 564 O O . LEU A 1 80 ? 1.202 -8.635 -4.126 1.00 96.88 80 LEU A O 1
ATOM 568 N N . LEU A 1 81 ? 0.660 -7.317 -2.381 1.00 97.81 81 LEU A N 1
ATOM 569 C CA . LEU A 1 81 ? 1.783 -6.387 -2.514 1.00 97.81 81 LEU A CA 1
ATOM 570 C C . LEU A 1 81 ? 3.126 -7.087 -2.275 1.00 97.81 81 LEU A C 1
ATOM 572 O O . LEU A 1 81 ? 4.070 -6.870 -3.036 1.00 97.81 81 LEU A O 1
ATOM 576 N N . MET A 1 82 ? 3.213 -7.960 -1.263 1.00 96.69 82 MET A N 1
ATOM 577 C CA . MET A 1 82 ? 4.439 -8.709 -0.938 1.00 96.69 82 MET A CA 1
ATOM 578 C C . MET A 1 82 ? 4.878 -9.658 -2.062 1.00 96.69 82 MET A C 1
ATOM 580 O O . MET A 1 82 ? 6.065 -9.959 -2.180 1.00 96.69 82 MET A O 1
ATOM 584 N N . LYS A 1 83 ? 3.952 -10.098 -2.927 1.00 96.25 83 LYS A N 1
ATOM 585 C CA . LYS A 1 83 ? 4.280 -10.862 -4.147 1.00 96.25 83 LYS A CA 1
ATOM 586 C C . LYS A 1 83 ? 4.957 -10.001 -5.222 1.00 96.25 83 LYS A C 1
ATOM 588 O O . LYS A 1 83 ? 5.557 -10.541 -6.148 1.00 96.25 83 LYS A O 1
ATOM 593 N N . GLY A 1 84 ? 4.891 -8.678 -5.090 1.00 96.56 84 GLY A N 1
ATOM 594 C CA . GLY A 1 84 ? 5.463 -7.722 -6.025 1.00 96.56 84 GLY A CA 1
ATOM 595 C C . GLY A 1 84 ? 4.609 -7.503 -7.280 1.00 96.56 84 GLY A C 1
ATOM 596 O O . GLY A 1 84 ? 3.524 -8.082 -7.430 1.00 96.56 84 GLY A O 1
ATOM 597 N N . PRO A 1 85 ? 5.087 -6.638 -8.189 1.00 97.12 85 PRO A N 1
ATOM 598 C CA . PRO A 1 85 ? 4.415 -6.389 -9.453 1.00 97.12 85 PRO A CA 1
ATOM 599 C C . PRO A 1 85 ? 4.546 -7.585 -10.408 1.00 97.12 85 PRO A C 1
ATOM 601 O O . PRO A 1 85 ? 5.577 -8.272 -10.436 1.00 97.12 85 PRO A O 1
ATOM 604 N N . ASN A 1 86 ? 3.514 -7.827 -11.216 1.00 96.69 86 ASN A N 1
ATOM 605 C CA . ASN A 1 86 ? 3.561 -8.803 -12.309 1.00 96.69 86 ASN A CA 1
ATOM 606 C C . ASN A 1 86 ? 4.333 -8.249 -13.524 1.00 96.69 86 ASN A C 1
ATOM 608 O O . ASN A 1 86 ? 4.799 -7.110 -13.521 1.00 96.69 86 ASN A O 1
ATOM 612 N N . ASP A 1 87 ? 4.507 -9.068 -14.561 1.00 97.38 87 ASP A N 1
ATOM 613 C CA . ASP A 1 87 ? 5.331 -8.710 -15.722 1.00 97.38 87 ASP A CA 1
ATOM 614 C C . ASP A 1 87 ? 4.776 -7.494 -16.481 1.00 97.38 87 ASP A C 1
ATOM 616 O O . ASP A 1 87 ? 5.535 -6.600 -16.849 1.00 97.38 87 ASP A O 1
ATOM 620 N N . ALA A 1 88 ? 3.453 -7.408 -16.647 1.00 96.06 88 ALA A N 1
ATOM 621 C CA . ALA A 1 88 ? 2.802 -6.278 -17.309 1.00 96.06 88 ALA A CA 1
ATOM 622 C C . ALA A 1 88 ? 2.961 -4.971 -16.520 1.00 96.06 88 ALA A C 1
ATOM 624 O O . ALA A 1 88 ? 3.220 -3.916 -17.093 1.00 96.06 88 ALA A O 1
ATOM 625 N N . GLU A 1 89 ? 2.852 -5.039 -15.197 1.00 96.50 89 GLU A N 1
ATOM 626 C CA . GLU A 1 89 ? 3.069 -3.904 -14.297 1.00 96.50 89 GLU A CA 1
ATOM 627 C C . GLU A 1 89 ? 4.536 -3.453 -14.310 1.00 96.50 89 GLU A C 1
ATOM 629 O O . GLU A 1 89 ? 4.811 -2.255 -14.378 1.00 96.50 89 GLU A O 1
ATOM 634 N N . ARG A 1 90 ? 5.483 -4.400 -14.340 1.00 97.62 90 ARG A N 1
ATOM 635 C CA . ARG A 1 90 ? 6.917 -4.099 -14.472 1.00 97.62 90 ARG A CA 1
ATOM 636 C C . ARG A 1 90 ? 7.255 -3.451 -15.809 1.00 97.62 90 ARG A C 1
ATOM 638 O O . ARG A 1 90 ? 8.024 -2.495 -15.832 1.00 97.62 90 ARG A O 1
ATOM 645 N N . MET A 1 91 ? 6.639 -3.897 -16.905 1.00 96.75 91 MET A N 1
ATOM 646 C CA . MET A 1 91 ? 6.777 -3.241 -18.214 1.00 96.75 91 MET A CA 1
ATOM 647 C C . MET A 1 91 ? 6.256 -1.796 -18.211 1.00 96.75 91 MET A C 1
ATOM 649 O O . MET A 1 91 ? 6.731 -0.976 -18.990 1.00 96.75 91 MET A O 1
ATOM 653 N N . ARG A 1 92 ? 5.325 -1.456 -17.309 1.00 94.69 92 ARG A N 1
ATOM 654 C CA . ARG A 1 92 ? 4.839 -0.082 -17.091 1.00 94.69 92 ARG A CA 1
ATOM 655 C C . ARG A 1 92 ? 5.741 0.747 -16.166 1.00 94.69 92 ARG A C 1
ATOM 657 O O . ARG A 1 92 ? 5.377 1.867 -15.824 1.00 94.69 92 ARG A O 1
ATOM 664 N N . GLY A 1 93 ? 6.890 0.211 -15.750 1.00 95.50 93 GLY A N 1
ATOM 665 C CA . GLY A 1 93 ? 7.849 0.891 -14.877 1.00 95.50 93 GLY A CA 1
ATOM 666 C C . GLY A 1 93 ? 7.536 0.792 -13.382 1.00 95.50 93 GLY A C 1
ATOM 667 O O . GLY A 1 93 ? 8.212 1.442 -12.587 1.00 95.50 93 GLY A O 1
ATOM 668 N N . LEU A 1 94 ? 6.545 -0.017 -12.983 1.00 96.81 94 LEU A N 1
ATOM 669 C CA . LEU A 1 94 ? 6.241 -0.253 -11.572 1.00 96.81 94 LEU A CA 1
ATOM 670 C C . LEU A 1 94 ? 7.211 -1.276 -10.978 1.00 96.81 94 LEU A C 1
ATOM 672 O O . LEU A 1 94 ? 7.478 -2.326 -11.565 1.00 96.81 94 LEU A O 1
ATOM 676 N N . TYR A 1 95 ? 7.707 -1.000 -9.780 1.00 97.00 95 TYR A N 1
ATOM 677 C CA . TYR A 1 95 ? 8.610 -1.890 -9.057 1.00 97.00 95 TYR A CA 1
ATOM 678 C C . TYR A 1 95 ? 8.244 -1.961 -7.569 1.00 97.00 95 TYR A C 1
ATOM 680 O O . TYR A 1 95 ? 7.362 -1.255 -7.082 1.00 97.00 95 TYR A O 1
ATOM 688 N N . SER A 1 96 ? 8.885 -2.873 -6.839 1.00 96.75 96 SER A N 1
ATOM 689 C CA . SER A 1 96 ? 8.764 -2.947 -5.382 1.00 96.75 96 SER A CA 1
ATOM 690 C C . SER A 1 96 ? 10.067 -2.489 -4.743 1.00 96.75 96 SER A C 1
ATOM 692 O O . SER A 1 96 ? 11.123 -3.013 -5.093 1.00 96.75 96 SER A O 1
ATOM 694 N N . GLU A 1 97 ? 9.995 -1.545 -3.805 1.00 95.62 97 GLU A N 1
ATOM 695 C CA . GLU A 1 97 ? 11.113 -1.191 -2.922 1.00 95.62 97 GLU A CA 1
ATOM 696 C C . GLU A 1 97 ? 11.175 -2.058 -1.663 1.00 95.62 97 GLU A C 1
ATOM 698 O O . GLU A 1 97 ? 12.093 -1.917 -0.854 1.00 95.62 97 GLU A O 1
ATOM 703 N N . LEU A 1 98 ? 10.219 -2.973 -1.480 1.00 95.88 98 LEU A N 1
ATOM 704 C CA . LEU A 1 98 ? 10.257 -3.892 -0.353 1.00 95.88 98 LEU A CA 1
ATOM 705 C C . LEU A 1 98 ? 11.474 -4.822 -0.465 1.00 95.88 98 LEU A C 1
ATOM 707 O O . LEU A 1 98 ? 11.655 -5.471 -1.503 1.00 95.88 98 LEU A O 1
ATOM 711 N N . PRO A 1 99 ? 12.297 -4.934 0.595 1.00 94.50 99 PRO A N 1
ATOM 712 C CA . PRO A 1 99 ? 13.410 -5.873 0.610 1.00 94.50 99 PRO A CA 1
ATOM 713 C C . PRO A 1 99 ? 12.933 -7.313 0.390 1.00 94.50 99 PRO A C 1
ATOM 715 O O . PRO A 1 99 ? 11.922 -7.745 0.945 1.00 94.50 99 PRO A O 1
ATOM 718 N N . ARG A 1 100 ? 13.679 -8.085 -0.411 1.00 91.19 100 ARG A N 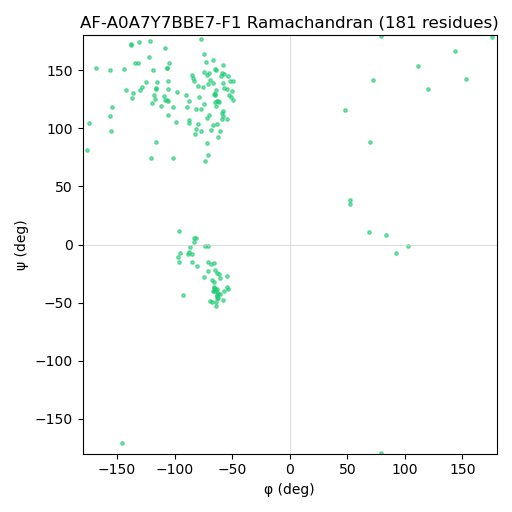1
ATOM 719 C CA . ARG A 1 100 ? 13.297 -9.456 -0.808 1.00 91.19 100 ARG A CA 1
ATOM 720 C C . ARG A 1 100 ? 13.265 -10.459 0.344 1.00 91.19 100 ARG A C 1
ATOM 722 O O . ARG A 1 100 ? 12.720 -11.546 0.167 1.00 91.19 100 ARG A O 1
ATOM 729 N N . ASP A 1 101 ? 13.858 -10.136 1.481 1.00 90.19 101 ASP A N 1
ATOM 730 C CA . ASP A 1 101 ? 13.922 -10.931 2.710 1.00 90.19 101 ASP A CA 1
ATOM 731 C C . ASP A 1 101 ? 12.835 -10.550 3.731 1.00 90.19 101 ASP A C 1
ATOM 733 O O . ASP A 1 101 ? 12.537 -11.329 4.638 1.00 90.19 101 ASP A O 1
ATOM 737 N N . VAL A 1 102 ? 12.180 -9.397 3.558 1.00 93.56 102 VAL A N 1
ATOM 738 C CA . VAL A 1 102 ? 11.063 -8.978 4.410 1.00 93.56 102 VAL A CA 1
ATOM 739 C C . VAL A 1 102 ? 9.800 -9.761 4.046 1.00 93.56 102 VAL A C 1
ATOM 741 O O . VAL A 1 102 ? 9.463 -9.974 2.879 1.00 93.56 102 VAL A O 1
ATOM 744 N N . ARG A 1 103 ? 9.096 -10.230 5.073 1.00 95.12 103 ARG A N 1
ATOM 745 C CA . ARG A 1 103 ? 7.819 -10.944 4.998 1.00 95.12 103 ARG A CA 1
ATOM 746 C C . ARG A 1 103 ? 6.847 -10.335 5.996 1.00 95.12 103 ARG A C 1
ATOM 748 O O . ARG A 1 103 ? 7.261 -9.773 7.009 1.00 95.12 103 ARG A O 1
ATOM 755 N N . VAL A 1 104 ? 5.560 -10.508 5.734 1.00 96.69 104 VAL A N 1
ATOM 756 C CA . VAL A 1 104 ? 4.509 -10.268 6.724 1.00 96.69 104 VAL A CA 1
ATOM 757 C C . VAL A 1 104 ? 4.457 -11.465 7.665 1.00 96.69 104 VAL A C 1
ATOM 759 O O . VAL A 1 104 ? 4.369 -12.604 7.218 1.00 96.69 104 VAL A O 1
ATOM 762 N N . VAL A 1 105 ? 4.540 -11.194 8.962 1.00 97.50 105 VAL A N 1
ATOM 763 C CA . VAL A 1 105 ? 4.407 -12.179 10.042 1.00 97.50 105 VAL A CA 1
ATOM 764 C C . VAL A 1 105 ? 2.962 -12.254 10.516 1.00 97.50 105 VAL A C 1
ATOM 766 O O . VAL A 1 105 ? 2.457 -13.343 10.756 1.00 97.50 105 VAL A O 1
ATOM 769 N N . ALA A 1 106 ? 2.311 -11.102 10.672 1.00 97.31 106 ALA A N 1
ATOM 770 C CA . ALA A 1 106 ? 0.917 -11.015 11.082 1.00 97.31 106 ALA A CA 1
ATOM 771 C C . ALA A 1 106 ? 0.309 -9.689 10.622 1.00 97.31 106 ALA A C 1
ATOM 773 O O . ALA A 1 106 ? 1.011 -8.672 10.562 1.00 97.31 106 ALA A O 1
ATOM 774 N N . ILE A 1 107 ? -0.994 -9.704 10.354 1.00 98.19 107 ILE A N 1
ATOM 775 C CA . ILE A 1 107 ? -1.815 -8.512 10.153 1.00 98.19 107 ILE A CA 1
ATOM 776 C C . ILE A 1 107 ? -3.022 -8.637 11.077 1.00 98.19 107 ILE A C 1
ATOM 778 O O . ILE A 1 107 ? -3.605 -9.708 11.201 1.00 98.19 107 ILE A O 1
ATOM 782 N N . ALA A 1 108 ? -3.359 -7.554 11.765 1.00 97.69 108 ALA A N 1
ATOM 783 C CA . ALA A 1 108 ? -4.583 -7.447 12.541 1.00 97.69 108 ALA A CA 1
ATOM 784 C C . ALA A 1 108 ? -5.292 -6.152 12.158 1.00 97.69 108 ALA A C 1
ATOM 786 O O . ALA A 1 108 ? -4.665 -5.093 12.101 1.00 97.69 108 ALA A O 1
ATOM 787 N N . THR A 1 109 ? -6.592 -6.237 11.907 1.00 97.31 109 THR A N 1
ATOM 788 C CA . THR A 1 109 ? -7.428 -5.096 11.532 1.00 97.31 109 THR A CA 1
ATOM 789 C C . THR A 1 109 ? -8.486 -4.851 12.594 1.00 97.31 109 THR A C 1
ATOM 791 O O . THR A 1 109 ? -9.172 -5.777 13.023 1.00 97.31 109 THR A O 1
ATOM 794 N N . GLU A 1 110 ? -8.637 -3.595 12.980 1.00 95.31 110 GLU A N 1
ATOM 795 C CA . GLU A 1 110 ? -9.666 -3.085 13.879 1.00 95.31 110 GLU A CA 1
ATOM 796 C C . GLU A 1 110 ? -10.313 -1.857 13.232 1.00 95.31 110 GLU A C 1
ATOM 798 O O . GLU A 1 110 ? -9.872 -1.396 12.175 1.00 95.31 110 GLU A O 1
ATOM 803 N N . GLN A 1 111 ? -11.360 -1.319 13.857 1.00 94.88 111 GLN A N 1
ATOM 804 C CA . GLN A 1 111 ? -12.025 -0.127 13.344 1.00 94.88 111 GLN A CA 1
ATOM 805 C C . GLN A 1 111 ? -11.039 1.043 13.218 1.00 94.88 111 GLN A C 1
ATOM 807 O O . GLN A 1 111 ? -10.506 1.516 14.220 1.00 94.88 111 GLN A O 1
ATOM 812 N N . GLY A 1 112 ? -10.783 1.483 11.983 1.00 92.81 112 GLY A N 1
ATOM 813 C CA . GLY A 1 112 ? -9.869 2.594 11.688 1.00 92.81 112 GLY A CA 1
ATOM 814 C C . GLY A 1 112 ? -8.388 2.322 11.948 1.00 92.81 112 GLY A C 1
ATOM 815 O O . GLY A 1 112 ? -7.587 3.255 11.909 1.00 92.81 112 GLY A O 1
ATOM 816 N N . LYS A 1 113 ? -7.995 1.068 12.211 1.00 97.00 113 LYS A N 1
ATOM 817 C CA . LYS A 1 113 ? -6.604 0.744 12.535 1.00 97.00 113 LYS A CA 1
ATOM 818 C C . LYS A 1 113 ? -6.143 -0.578 11.940 1.00 97.00 113 LYS A C 1
ATOM 820 O O . LYS A 1 113 ? -6.780 -1.615 12.111 1.00 97.00 113 LYS A O 1
ATOM 825 N N . VAL A 1 114 ? -4.968 -0.565 11.316 1.00 98.44 114 VAL A N 1
ATOM 826 C CA . VAL A 1 114 ? -4.290 -1.766 10.812 1.00 98.44 114 VAL A CA 1
ATOM 827 C C . VAL A 1 114 ? -2.959 -1.937 11.534 1.00 98.44 114 VAL A C 1
ATOM 829 O O . VAL A 1 114 ? -2.145 -1.022 11.586 1.00 98.44 114 VAL A O 1
ATOM 832 N N . ARG A 1 115 ? -2.692 -3.118 12.086 1.00 98.56 115 ARG A N 1
ATOM 833 C CA . ARG A 1 115 ? -1.407 -3.457 12.711 1.00 98.56 115 ARG A CA 1
ATOM 834 C C . ARG A 1 115 ? -0.702 -4.502 11.863 1.00 98.56 115 ARG A C 1
ATOM 836 O O . ARG A 1 115 ? -1.220 -5.601 11.691 1.00 98.56 115 ARG A O 1
ATOM 843 N N . ILE A 1 116 ? 0.480 -4.173 11.351 1.00 98.56 116 ILE A N 1
ATOM 844 C CA . ILE A 1 116 ? 1.275 -5.053 10.487 1.00 98.56 116 ILE A CA 1
ATOM 845 C C . ILE A 1 116 ? 2.592 -5.371 11.188 1.00 98.56 116 ILE A C 1
ATOM 847 O O . ILE A 1 116 ? 3.359 -4.482 11.568 1.00 98.56 116 ILE A O 1
ATOM 851 N N . ARG A 1 117 ? 2.876 -6.663 11.343 1.00 98.31 117 ARG A N 1
ATOM 852 C CA . ARG A 1 117 ? 4.140 -7.169 11.878 1.00 98.31 117 ARG A CA 1
ATOM 853 C C . ARG A 1 117 ? 4.970 -7.765 10.751 1.00 98.31 117 ARG A C 1
ATOM 855 O O . ARG A 1 117 ? 4.508 -8.666 10.059 1.00 98.31 117 ARG A O 1
ATOM 862 N N . LEU A 1 118 ? 6.196 -7.283 10.584 1.00 97.50 118 LEU A N 1
ATOM 863 C CA . LEU A 1 118 ? 7.146 -7.710 9.559 1.00 97.50 118 LEU A CA 1
ATOM 864 C C . LEU A 1 118 ? 8.252 -8.592 10.154 1.00 97.50 118 LEU A C 1
ATOM 866 O O . LEU A 1 118 ? 8.561 -8.502 11.341 1.00 97.50 118 LEU A O 1
ATOM 870 N N . SER A 1 119 ? 8.879 -9.429 9.325 1.00 95.19 119 SER A N 1
ATOM 871 C CA . SER A 1 119 ? 9.940 -10.368 9.730 1.00 95.19 119 SER A CA 1
ATOM 872 C C . SER A 1 119 ? 11.298 -9.720 10.040 1.00 95.19 119 SER A C 1
ATOM 874 O O . SER A 1 119 ? 12.220 -10.431 10.435 1.00 95.19 119 SER A O 1
ATOM 876 N N . GLY A 1 120 ? 11.425 -8.397 9.901 1.00 90.81 120 GLY A N 1
ATOM 877 C CA . GLY A 1 120 ? 12.629 -7.623 10.217 1.00 90.81 120 GLY A CA 1
ATOM 878 C C . GLY A 1 120 ? 12.289 -6.232 10.754 1.00 90.81 120 GLY A C 1
ATOM 879 O O . GLY A 1 120 ? 11.129 -5.945 11.034 1.00 90.81 120 GLY A O 1
ATOM 880 N N . ASP A 1 121 ? 13.294 -5.369 10.892 1.00 93.12 121 ASP A N 1
ATOM 881 C CA . ASP A 1 121 ? 13.123 -4.011 11.425 1.00 93.12 121 ASP A CA 1
ATOM 882 C C . ASP A 1 121 ? 12.362 -3.101 10.445 1.00 93.12 121 ASP A C 1
ATOM 884 O O . ASP A 1 121 ? 12.883 -2.722 9.391 1.00 93.12 121 ASP A O 1
ATOM 888 N N . ALA A 1 122 ? 11.136 -2.718 10.816 1.00 93.50 122 ALA A N 1
ATOM 889 C CA . ALA A 1 122 ? 10.293 -1.815 10.033 1.00 93.50 122 ALA A CA 1
ATOM 890 C C . ALA A 1 122 ? 10.932 -0.426 9.831 1.00 93.50 122 ALA A C 1
ATOM 892 O O . ALA A 1 122 ? 10.716 0.205 8.794 1.00 93.50 122 ALA A O 1
ATOM 893 N N . GLY A 1 123 ? 11.772 0.024 10.770 1.00 93.50 123 GLY A N 1
ATOM 894 C CA . GLY A 1 123 ? 12.501 1.290 10.689 1.00 93.50 123 GLY A CA 1
ATOM 895 C C . GLY A 1 123 ? 13.586 1.311 9.612 1.00 93.50 123 GLY A C 1
ATOM 896 O O . GLY A 1 123 ? 14.022 2.386 9.206 1.00 93.50 123 GLY A O 1
ATOM 897 N N . ARG A 1 124 ? 13.996 0.141 9.105 1.00 94.19 124 ARG A N 1
ATOM 898 C CA . ARG A 1 124 ? 14.963 0.021 8.003 1.00 94.19 124 ARG A CA 1
ATOM 899 C C . ARG A 1 124 ? 14.321 0.058 6.616 1.00 94.19 124 ARG A C 1
ATOM 901 O O . ARG A 1 124 ? 15.051 0.070 5.626 1.00 94.19 124 ARG A O 1
ATOM 908 N N . LEU A 1 125 ? 12.990 0.064 6.519 1.00 94.69 125 LEU A N 1
ATOM 909 C CA . LEU A 1 125 ? 12.308 0.243 5.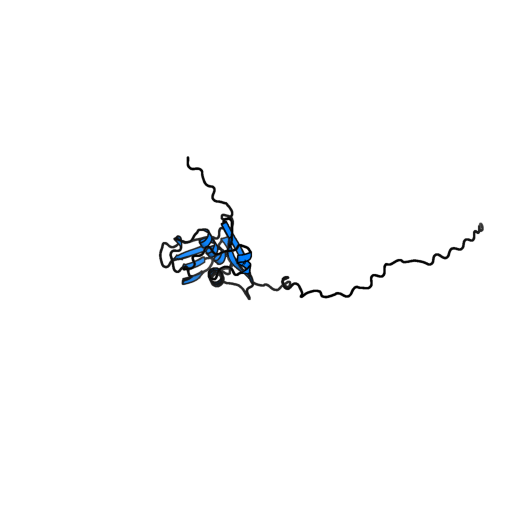238 1.00 94.69 125 LEU A CA 1
ATOM 910 C C . LEU A 1 125 ? 12.548 1.656 4.697 1.00 94.69 125 LEU A C 1
ATOM 912 O O . LEU A 1 125 ? 12.452 2.642 5.438 1.00 94.69 125 LEU A O 1
ATOM 916 N N . SER A 1 126 ? 12.785 1.761 3.384 1.00 94.06 126 SER A N 1
ATOM 917 C CA . SER A 1 126 ? 12.808 3.063 2.717 1.00 94.06 126 SER A CA 1
ATOM 918 C C . SER A 1 126 ? 11.461 3.779 2.919 1.00 94.06 126 SER A C 1
ATOM 920 O O . SER A 1 126 ? 10.428 3.126 3.123 1.00 94.06 126 SER A O 1
ATOM 922 N N . PRO A 1 127 ? 11.422 5.122 2.868 1.00 93.75 127 PRO A N 1
ATOM 923 C CA . PRO A 1 127 ? 10.162 5.857 2.928 1.00 93.75 127 PRO A CA 1
ATOM 924 C C . PRO A 1 127 ? 9.144 5.393 1.877 1.00 93.75 127 PRO A C 1
ATOM 926 O O . PRO A 1 127 ? 7.966 5.262 2.201 1.00 93.75 127 PRO A O 1
ATOM 929 N N . VAL A 1 128 ? 9.596 5.072 0.661 1.00 94.81 128 VAL A N 1
ATOM 930 C CA . VAL A 1 128 ? 8.740 4.563 -0.418 1.00 94.81 128 VAL A CA 1
ATOM 931 C C . VAL A 1 128 ? 8.239 3.155 -0.097 1.00 94.81 128 VAL A C 1
ATOM 933 O O . VAL A 1 128 ? 7.032 2.942 -0.130 1.00 94.81 128 VAL A O 1
ATOM 936 N N . ALA A 1 129 ? 9.105 2.219 0.311 1.00 95.62 129 ALA A N 1
ATOM 937 C CA . ALA A 1 129 ? 8.696 0.864 0.700 1.00 95.62 129 ALA A CA 1
ATOM 938 C C . ALA A 1 129 ? 7.664 0.878 1.840 1.00 95.62 129 ALA A C 1
ATOM 940 O O . ALA A 1 129 ? 6.688 0.128 1.826 1.00 95.62 129 ALA A O 1
ATOM 941 N N . ARG A 1 130 ? 7.847 1.776 2.814 1.00 96.06 130 ARG A N 1
ATOM 942 C CA . ARG A 1 130 ? 6.879 1.992 3.892 1.00 96.06 130 ARG A CA 1
ATOM 943 C C . ARG A 1 130 ? 5.543 2.508 3.355 1.00 96.06 130 ARG A C 1
ATOM 945 O O . ARG A 1 130 ? 4.505 1.968 3.723 1.00 96.06 130 ARG A O 1
ATOM 952 N N . GLN A 1 131 ? 5.559 3.499 2.466 1.00 96.12 131 GLN A N 1
ATOM 953 C CA . GLN A 1 131 ? 4.344 4.036 1.847 1.00 96.12 131 GLN A CA 1
ATOM 954 C C . GLN A 1 131 ? 3.639 3.015 0.947 1.00 96.12 131 GLN A C 1
ATOM 956 O O . GLN A 1 131 ? 2.415 2.987 0.933 1.00 96.12 131 GLN A O 1
ATOM 961 N N . GLN A 1 132 ? 4.364 2.109 0.282 1.00 97.06 132 GLN A N 1
ATOM 962 C CA . GLN A 1 132 ? 3.748 1.010 -0.465 1.00 97.06 132 GLN A CA 1
ATOM 963 C C . GLN A 1 132 ? 2.868 0.148 0.447 1.00 97.06 132 GLN A C 1
ATOM 965 O O . GLN A 1 132 ? 1.719 -0.127 0.111 1.00 97.06 132 GLN A O 1
ATOM 970 N N . VAL A 1 133 ? 3.384 -0.242 1.619 1.00 97.75 133 VAL A N 1
ATOM 971 C CA . VAL A 1 133 ? 2.644 -1.064 2.590 1.00 97.75 133 VAL A CA 1
ATOM 972 C C . VAL A 1 133 ? 1.479 -0.285 3.191 1.00 97.75 133 VAL A C 1
ATOM 974 O O . VAL A 1 133 ? 0.355 -0.778 3.184 1.00 97.75 133 VAL A O 1
ATOM 977 N N . VAL A 1 134 ? 1.732 0.934 3.673 1.00 97.88 134 VAL A N 1
ATOM 978 C CA . VAL A 1 134 ? 0.722 1.757 4.357 1.00 97.88 134 VAL A CA 1
ATOM 979 C C . VAL A 1 134 ? -0.419 2.129 3.412 1.00 97.88 134 VAL A C 1
ATOM 981 O O . VAL A 1 134 ? -1.576 1.895 3.743 1.00 97.88 134 VAL A O 1
ATOM 984 N N . CYS A 1 135 ? -0.119 2.644 2.217 1.00 97.31 135 CYS A N 1
ATOM 985 C CA . CYS A 1 135 ? -1.150 3.035 1.257 1.00 97.31 135 CYS A CA 1
ATOM 986 C C . CYS A 1 135 ? -1.954 1.847 0.733 1.00 97.31 135 CYS A C 1
ATOM 988 O O . CYS A 1 135 ? -3.164 1.977 0.566 1.00 97.31 135 CYS A O 1
ATOM 990 N N . THR A 1 136 ? -1.308 0.692 0.533 1.00 98.00 136 THR A N 1
ATOM 991 C CA . THR A 1 136 ? -2.020 -0.545 0.185 1.00 98.00 136 THR A CA 1
ATOM 992 C C . THR A 1 136 ? -2.964 -0.965 1.307 1.00 98.00 136 THR A C 1
ATOM 994 O O . THR A 1 136 ? -4.103 -1.311 1.032 1.00 98.00 136 THR A O 1
ATOM 997 N N . ALA A 1 137 ? -2.541 -0.910 2.570 1.00 98.06 137 ALA A N 1
ATOM 998 C CA . ALA A 1 137 ? -3.400 -1.318 3.678 1.00 98.06 137 ALA A CA 1
ATOM 999 C C . ALA A 1 137 ? -4.666 -0.450 3.794 1.00 98.06 137 ALA A C 1
ATOM 1001 O O . ALA A 1 137 ? -5.756 -0.993 3.924 1.00 98.06 137 ALA A O 1
ATOM 1002 N N . VAL A 1 138 ? -4.536 0.880 3.718 1.00 97.50 138 VAL A N 1
ATOM 1003 C CA . VAL A 1 138 ? -5.661 1.797 3.997 1.00 97.50 138 VAL A CA 1
ATOM 1004 C C . VAL A 1 138 ? -6.646 1.984 2.837 1.00 97.50 138 VAL A C 1
ATOM 1006 O O . VAL A 1 138 ? -7.758 2.434 3.071 1.00 97.50 138 VAL A O 1
ATOM 1009 N N . HIS A 1 139 ? -6.267 1.657 1.595 1.00 96.19 139 HIS A N 1
ATOM 1010 C CA . HIS A 1 139 ? -7.149 1.767 0.414 1.00 96.19 139 HIS 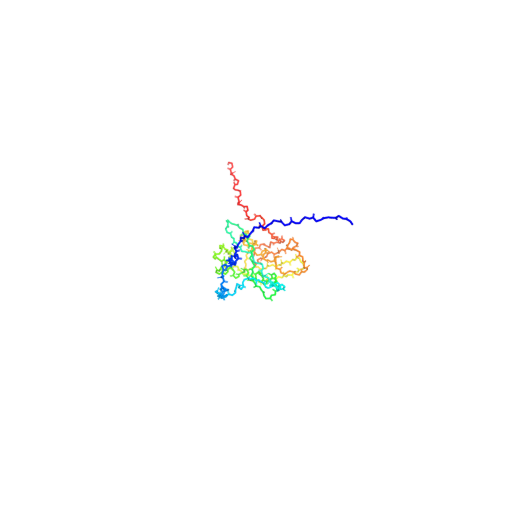A CA 1
ATOM 1011 C C . HIS A 1 139 ? -7.853 0.451 0.049 1.00 96.19 139 HIS A C 1
ATOM 1013 O O . HIS A 1 139 ? -8.414 0.325 -1.036 1.00 96.19 139 HIS A O 1
ATOM 1019 N N . ASN A 1 140 ? -7.798 -0.542 0.930 1.00 96.56 140 ASN A N 1
ATOM 1020 C CA . ASN A 1 140 ? -8.558 -1.783 0.811 1.00 96.56 140 ASN A CA 1
ATOM 1021 C C . ASN A 1 140 ? -9.436 -1.935 2.056 1.00 96.56 140 ASN A C 1
ATOM 1023 O O . ASN A 1 140 ? -9.359 -1.115 2.970 1.00 96.56 140 ASN A O 1
ATOM 1027 N N . ALA A 1 141 ? -10.288 -2.957 2.095 1.00 95.31 141 ALA A N 1
ATOM 1028 C CA . ALA A 1 141 ? -11.299 -3.055 3.134 1.00 95.31 141 ALA A CA 1
ATOM 1029 C C . ALA A 1 141 ? -10.673 -3.181 4.533 1.00 95.31 141 ALA A C 1
ATOM 1031 O O . ALA A 1 141 ? -9.890 -4.095 4.822 1.00 95.31 141 ALA A O 1
ATOM 1032 N N . VAL A 1 142 ? -11.053 -2.246 5.402 1.00 96.06 142 VAL A N 1
ATOM 1033 C CA . VAL A 1 142 ? -10.728 -2.190 6.829 1.00 96.06 142 VAL A CA 1
ATOM 1034 C C . VAL A 1 142 ? -12.057 -2.095 7.581 1.00 96.06 142 VAL A C 1
ATOM 1036 O O . VAL A 1 142 ? -12.958 -1.385 7.126 1.00 96.06 142 VAL A O 1
ATOM 1039 N N . PRO A 1 143 ? -12.227 -2.787 8.723 1.00 95.00 143 PRO A N 1
ATOM 1040 C CA . PRO A 1 143 ? -13.451 -2.683 9.504 1.00 95.00 143 PRO A CA 1
ATOM 1041 C C . PRO A 1 143 ? -13.822 -1.227 9.824 1.00 95.00 143 PRO A C 1
ATOM 1043 O O . PRO A 1 143 ? -12.962 -0.415 10.165 1.00 95.00 143 PRO A O 1
ATOM 1046 N N . GLY A 1 144 ? -15.119 -0.917 9.763 1.00 91.12 144 GLY A N 1
ATOM 1047 C CA . GLY A 1 144 ? -15.667 0.379 10.172 1.00 91.12 144 GLY A CA 1
ATOM 1048 C C . GLY A 1 144 ? -16.039 1.354 9.057 1.00 91.12 144 GLY A C 1
ATOM 1049 O O . GLY A 1 144 ? -16.536 2.420 9.403 1.00 91.12 144 GLY A O 1
ATOM 1050 N N . ASP A 1 145 ? -15.832 1.001 7.781 1.00 87.94 145 ASP A N 1
ATOM 1051 C CA . ASP A 1 145 ? -16.227 1.813 6.608 1.00 87.94 145 ASP A CA 1
ATOM 1052 C C . ASP A 1 145 ? -15.711 3.265 6.670 1.00 87.94 145 ASP A C 1
ATOM 1054 O O . ASP A 1 145 ? -16.376 4.223 6.280 1.00 87.94 145 ASP A O 1
ATOM 1058 N N . LEU A 1 146 ? -14.514 3.432 7.239 1.00 92.19 146 LEU A N 1
ATOM 1059 C CA . LEU A 1 146 ? -13.865 4.730 7.363 1.00 92.19 146 LEU A CA 1
ATOM 1060 C C . LEU A 1 146 ? -13.105 5.061 6.075 1.00 92.19 146 LEU A C 1
ATOM 1062 O O . LEU A 1 146 ? -12.529 4.162 5.454 1.00 92.19 146 LEU A O 1
ATOM 1066 N N . PRO A 1 147 ? -13.053 6.344 5.683 1.00 91.56 147 PRO A N 1
ATOM 1067 C CA . PRO A 1 147 ? -12.259 6.751 4.537 1.00 91.56 147 PRO A CA 1
ATOM 1068 C C . PRO A 1 147 ? -10.756 6.513 4.805 1.00 91.56 147 PRO A C 1
ATOM 1070 O O . PRO A 1 147 ? -10.321 6.590 5.961 1.00 91.56 147 PRO A O 1
ATOM 1073 N N . PRO A 1 148 ? -9.931 6.247 3.770 1.00 91.81 148 PRO A N 1
ATOM 1074 C CA . PRO A 1 148 ? -8.509 5.920 3.933 1.00 91.81 148 PRO A CA 1
ATOM 1075 C C . PRO A 1 148 ? -7.691 6.946 4.733 1.00 91.81 148 PRO A C 1
ATOM 1077 O O . PRO A 1 148 ? -6.679 6.593 5.335 1.00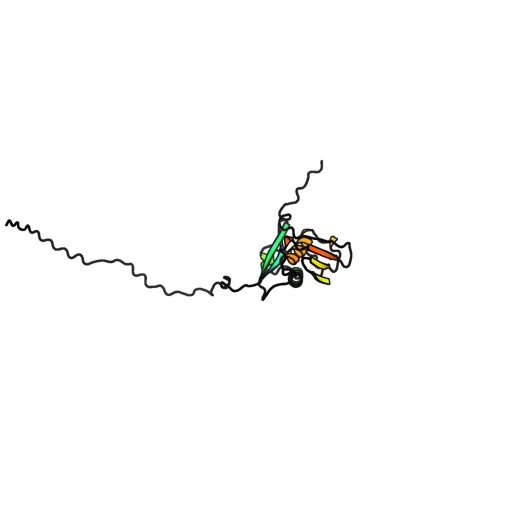 91.81 148 PRO A O 1
ATOM 1080 N N . GLU A 1 149 ? -8.107 8.215 4.743 1.00 91.06 149 GLU A N 1
ATOM 1081 C CA . GLU A 1 149 ? -7.465 9.308 5.481 1.00 91.06 149 GLU A CA 1
ATOM 1082 C C . GLU A 1 149 ? -7.645 9.208 7.002 1.00 91.06 149 GLU A C 1
ATOM 1084 O O . GLU A 1 149 ? -6.844 9.770 7.752 1.00 91.06 149 GLU A O 1
ATOM 1089 N N . GLU A 1 150 ? -8.679 8.500 7.454 1.00 93.44 150 GLU A N 1
ATOM 1090 C CA . GLU A 1 150 ? -8.991 8.282 8.870 1.00 93.44 150 GLU A CA 1
ATOM 1091 C C . GLU A 1 150 ? -8.431 6.953 9.398 1.00 93.44 150 GLU A C 1
ATOM 1093 O O . GLU A 1 150 ? -8.456 6.706 10.604 1.00 93.44 150 GLU A O 1
ATOM 1098 N N . VAL A 1 151 ? -7.887 6.104 8.520 1.00 96.69 151 VAL A N 1
ATOM 1099 C CA . VAL A 1 151 ? -7.276 4.826 8.896 1.00 96.69 151 VAL A CA 1
ATOM 1100 C C . VAL A 1 151 ? -5.786 5.009 9.180 1.00 96.69 151 VAL A C 1
ATOM 1102 O O . VAL A 1 151 ? -5.030 5.514 8.346 1.00 96.69 151 VAL A O 1
ATOM 1105 N N . THR A 1 152 ? -5.324 4.528 10.335 1.00 97.62 152 THR A N 1
ATOM 1106 C CA . THR A 1 152 ? -3.895 4.514 10.680 1.00 97.62 152 THR A CA 1
ATOM 1107 C C . THR A 1 152 ? -3.292 3.115 10.620 1.00 97.62 152 THR A C 1
ATOM 1109 O O . THR A 1 152 ? -3.965 2.101 10.822 1.00 97.62 152 THR A O 1
ATOM 1112 N N . VAL A 1 153 ? -1.988 3.051 10.337 1.00 98.50 153 VAL A N 1
ATOM 1113 C CA . VAL A 1 153 ? -1.237 1.794 10.272 1.00 98.50 153 VAL A CA 1
ATOM 1114 C C . VAL A 1 153 ? -0.110 1.787 11.301 1.00 98.50 153 VAL A C 1
ATOM 1116 O O . VAL A 1 153 ? 0.805 2.603 11.229 1.00 98.50 153 VAL A O 1
ATOM 1119 N N . ASP A 1 154 ? -0.110 0.816 12.211 1.00 98.38 154 ASP A N 1
ATOM 1120 C CA . ASP A 1 154 ? 1.056 0.524 13.046 1.00 98.38 154 ASP A CA 1
ATOM 1121 C C . ASP A 1 154 ? 1.943 -0.491 12.330 1.00 98.38 154 ASP A C 1
ATOM 1123 O O . ASP A 1 154 ? 1.545 -1.638 12.103 1.00 98.38 154 ASP A O 1
ATOM 1127 N N . LEU A 1 155 ? 3.177 -0.099 12.018 1.00 98.12 155 LEU A N 1
ATOM 1128 C CA . LEU A 1 155 ? 4.187 -1.022 11.514 1.00 98.12 155 LEU A CA 1
ATOM 1129 C C . LEU A 1 155 ? 5.100 -1.462 12.651 1.00 98.12 155 LEU A C 1
ATOM 1131 O O . LEU A 1 155 ? 5.639 -0.651 13.398 1.00 98.12 155 LEU A O 1
ATOM 1135 N N . SER A 1 156 ? 5.328 -2.761 12.768 1.00 97.81 156 SER A N 1
ATOM 1136 C CA . SER A 1 156 ? 6.274 -3.319 13.729 1.00 97.81 156 SER A CA 1
ATOM 1137 C C . SER A 1 156 ? 7.144 -4.380 13.076 1.00 97.81 156 SER A C 1
ATOM 1139 O O . SER A 1 156 ? 6.761 -4.990 12.080 1.00 97.81 156 SER A O 1
ATOM 1141 N N . GLY A 1 157 ? 8.322 -4.603 13.647 1.00 95.12 157 GLY A N 1
ATOM 1142 C CA . GLY A 1 157 ? 9.213 -5.687 13.265 1.00 95.12 157 GLY A CA 1
ATOM 1143 C C . GLY A 1 157 ? 9.284 -6.792 14.312 1.00 95.12 157 GLY A C 1
ATOM 1144 O O . GLY A 1 157 ? 8.849 -6.634 15.458 1.00 95.12 157 GLY A O 1
ATOM 1145 N N . THR A 1 158 ? 9.892 -7.915 13.940 1.00 94.25 158 THR A N 1
ATOM 1146 C CA . THR A 1 158 ? 10.459 -8.882 14.899 1.00 94.25 158 THR A CA 1
ATOM 1147 C C . THR A 1 158 ? 11.621 -8.281 15.693 1.00 94.25 158 THR A C 1
ATOM 1149 O O . THR A 1 158 ? 11.911 -8.744 16.794 1.00 94.25 158 THR A O 1
ATOM 1152 N N . SER A 1 159 ? 12.240 -7.228 15.157 1.00 90.50 159 SER A N 1
ATOM 1153 C CA . SER A 1 159 ? 13.274 -6.399 15.770 1.00 90.50 159 SER A CA 1
ATOM 1154 C C . SER A 1 159 ? 13.014 -4.913 15.480 1.00 90.50 159 SER A C 1
ATOM 1156 O O . SER A 1 159 ? 12.117 -4.569 14.709 1.00 90.50 159 SER A O 1
ATOM 1158 N N . GLY A 1 160 ? 13.792 -4.028 16.108 1.00 93.06 160 GLY A N 1
ATOM 1159 C CA . GLY A 1 160 ? 13.658 -2.580 15.934 1.00 93.06 160 GLY A CA 1
ATOM 1160 C C . GLY A 1 160 ? 12.515 -1.957 16.737 1.00 93.06 160 GLY A C 1
ATOM 1161 O O . GLY A 1 160 ? 11.802 -2.631 17.484 1.00 93.06 160 GLY A O 1
ATOM 1162 N N . LYS A 1 161 ? 12.368 -0.634 16.621 1.00 95.75 161 LYS A N 1
ATOM 1163 C CA . LYS A 1 161 ? 11.284 0.105 17.285 1.00 95.75 161 LYS A CA 1
ATOM 1164 C C . LYS A 1 161 ? 10.004 0.030 16.444 1.00 95.75 161 LYS A C 1
ATOM 1166 O O . LYS A 1 161 ? 10.091 0.143 15.221 1.00 95.75 161 LYS A O 1
ATOM 1171 N N . PRO A 1 162 ? 8.821 -0.117 17.068 1.00 95.94 162 PRO A N 1
ATOM 1172 C CA . PRO A 1 162 ? 7.563 0.013 16.346 1.00 95.94 162 PRO A CA 1
ATOM 1173 C C . PRO A 1 162 ? 7.400 1.439 15.802 1.00 95.94 162 PRO A C 1
ATOM 1175 O O . PRO A 1 162 ? 7.887 2.407 16.388 1.00 95.94 162 PRO A O 1
ATOM 1178 N N . MET A 1 163 ? 6.693 1.548 14.685 1.00 96.88 163 MET A N 1
ATOM 1179 C CA . MET A 1 163 ? 6.344 2.785 13.998 1.00 96.88 163 MET A CA 1
ATOM 1180 C C . MET A 1 163 ? 4.817 2.931 14.027 1.00 96.88 163 MET A C 1
ATOM 1182 O O . MET A 1 163 ? 4.144 2.417 13.129 1.00 96.88 163 MET A O 1
ATOM 1186 N N . PRO A 1 164 ? 4.257 3.554 15.076 1.00 97.25 164 PRO A N 1
ATOM 1187 C CA . PRO A 1 164 ? 2.815 3.714 15.208 1.00 97.25 164 PRO A CA 1
ATOM 1188 C C . PRO A 1 164 ? 2.270 4.781 14.255 1.00 97.25 164 PRO A C 1
ATOM 1190 O O . PRO A 1 164 ? 3.030 5.607 13.739 1.00 97.25 164 PRO A O 1
ATOM 1193 N N . ASP A 1 165 ? 0.953 4.763 14.058 1.00 96.38 165 ASP A N 1
ATOM 1194 C CA . ASP A 1 165 ? 0.164 5.850 13.462 1.00 96.38 165 ASP A CA 1
ATOM 1195 C C . ASP A 1 165 ? 0.686 6.343 12.099 1.00 96.38 165 ASP A C 1
ATOM 1197 O O . ASP A 1 165 ? 0.698 7.537 11.785 1.00 96.38 165 ASP A O 1
ATOM 1201 N N . GLN A 1 166 ? 1.156 5.412 11.265 1.00 96.81 166 GLN A N 1
ATOM 1202 C CA . GLN A 1 166 ? 1.561 5.724 9.901 1.00 96.81 166 GLN A CA 1
ATOM 1203 C C . GLN A 1 166 ? 0.328 6.039 9.055 1.00 96.81 166 GLN A C 1
ATOM 1205 O O . GLN A 1 166 ? -0.680 5.335 9.114 1.00 96.81 166 GLN A O 1
ATOM 1210 N N . THR A 1 167 ? 0.443 7.070 8.223 1.00 94.62 167 THR A N 1
ATOM 1211 C CA . THR A 1 167 ? -0.603 7.492 7.291 1.00 94.62 167 THR A CA 1
ATOM 1212 C C . THR A 1 167 ? -0.118 7.402 5.851 1.00 94.62 167 THR A C 1
ATOM 1214 O O . THR A 1 167 ? 1.080 7.548 5.560 1.00 94.62 167 THR A O 1
ATOM 1217 N N . CYS A 1 168 ? -1.054 7.145 4.938 1.00 93.69 168 CYS A N 1
ATOM 1218 C CA . CYS A 1 168 ? -0.764 7.137 3.513 1.00 93.69 168 CYS A CA 1
ATOM 1219 C C . CYS A 1 168 ? -0.587 8.574 3.010 1.00 93.69 168 CYS A C 1
ATOM 1221 O O . CYS A 1 168 ? -1.493 9.398 3.112 1.00 93.69 168 CYS A O 1
ATOM 1223 N N . ARG A 1 169 ? 0.586 8.881 2.450 1.00 85.31 169 ARG A N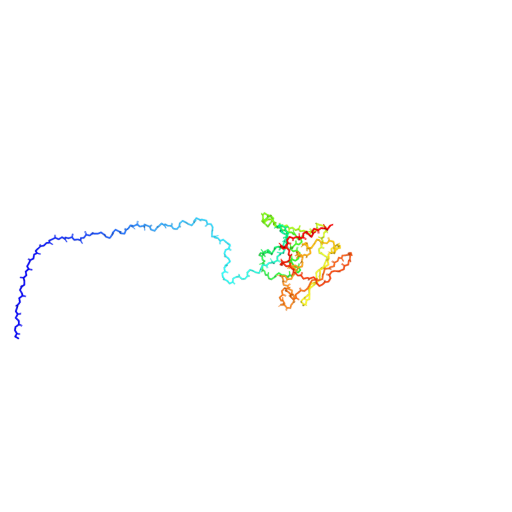 1
ATOM 1224 C CA . ARG A 1 169 ? 0.924 10.213 1.930 1.00 85.31 169 ARG A CA 1
ATOM 1225 C C . ARG A 1 169 ? 1.265 10.139 0.451 1.00 85.31 169 ARG A C 1
ATOM 1227 O O . ARG A 1 169 ? 2.422 10.246 0.069 1.00 85.31 169 ARG A O 1
ATOM 1234 N N . VAL A 1 170 ? 0.254 9.965 -0.399 1.00 71.69 170 VAL A N 1
ATOM 1235 C CA . VAL A 1 170 ? 0.463 9.850 -1.858 1.00 71.69 170 VAL A CA 1
ATOM 1236 C C . VAL A 1 170 ? 0.965 11.168 -2.476 1.00 71.69 170 VAL A C 1
ATOM 1238 O O . VAL A 1 170 ? 1.716 11.148 -3.446 1.00 71.69 170 VAL A O 1
ATOM 1241 N N . LYS A 1 171 ? 0.590 12.322 -1.901 1.00 59.09 171 LYS A N 1
ATOM 1242 C CA . LYS A 1 171 ? 0.914 13.659 -2.440 1.00 59.09 171 LYS A CA 1
ATOM 1243 C C . LYS A 1 171 ? 2.373 14.088 -2.242 1.00 59.09 171 LYS A C 1
ATOM 1245 O O . LYS A 1 171 ? 2.885 14.832 -3.071 1.00 59.09 171 LYS A O 1
ATOM 1250 N N . ASP A 1 172 ? 3.055 13.595 -1.210 1.00 54.06 172 ASP A N 1
ATOM 1251 C CA . ASP A 1 172 ? 4.368 14.128 -0.805 1.00 54.06 172 ASP A CA 1
ATOM 1252 C C . ASP A 1 172 ? 5.559 13.465 -1.525 1.00 54.06 172 ASP A C 1
ATOM 1254 O O . ASP A 1 172 ? 6.695 13.918 -1.394 1.00 54.06 172 ASP A O 1
ATOM 1258 N N . ILE A 1 173 ? 5.328 12.390 -2.291 1.00 53.34 173 ILE A N 1
ATOM 1259 C CA . ILE A 1 173 ? 6.403 11.547 -2.853 1.00 53.34 173 ILE A CA 1
ATOM 1260 C C . ILE A 1 173 ? 6.759 11.914 -4.309 1.00 53.34 173 ILE A C 1
ATOM 1262 O O . ILE A 1 173 ? 7.789 11.485 -4.815 1.00 53.34 173 ILE A O 1
ATOM 1266 N N . PHE A 1 174 ? 5.959 12.759 -4.970 1.00 50.81 174 PHE A N 1
ATOM 1267 C CA . PHE A 1 174 ? 6.278 13.303 -6.302 1.00 50.81 174 PHE A CA 1
ATOM 1268 C C . PHE A 1 174 ? 7.173 14.549 -6.265 1.00 50.81 174 PHE A C 1
ATOM 1270 O O . PHE A 1 174 ? 7.637 15.009 -7.308 1.00 50.81 174 PHE A O 1
ATOM 1277 N N . THR A 1 175 ? 7.435 15.101 -5.081 1.00 48.38 175 THR A N 1
ATOM 1278 C CA . THR A 1 175 ? 8.384 16.203 -4.908 1.00 48.38 175 THR A CA 1
ATOM 1279 C C . THR A 1 175 ? 9.808 15.645 -4.850 1.00 48.38 175 THR A C 1
ATOM 1281 O O . THR A 1 175 ? 10.114 14.898 -3.918 1.00 48.38 175 THR A O 1
ATOM 1284 N N . PRO A 1 176 ? 10.703 15.978 -5.804 1.00 51.00 176 PRO A N 1
ATOM 1285 C CA . PRO A 1 176 ? 12.108 15.608 -5.681 1.00 51.00 176 PRO A CA 1
ATOM 1286 C C . PRO A 1 176 ? 12.686 16.214 -4.392 1.00 51.00 176 PRO A C 1
ATOM 1288 O O . PRO A 1 176 ? 12.256 17.303 -3.991 1.00 51.00 176 PRO A O 1
ATOM 1291 N N . PRO A 1 177 ? 13.655 15.556 -3.730 1.00 52.59 177 PRO A N 1
ATOM 1292 C CA . PRO A 1 177 ? 14.315 16.141 -2.574 1.00 52.59 177 PRO A CA 1
ATOM 1293 C C . PRO A 1 177 ? 14.966 17.458 -3.004 1.00 52.59 177 PRO A C 1
ATOM 1295 O O . PRO A 1 177 ? 15.905 17.469 -3.802 1.00 52.59 177 PRO A O 1
ATOM 1298 N N . VAL A 1 178 ? 14.464 18.581 -2.486 1.00 51.16 178 VAL A N 1
ATOM 1299 C CA . VAL A 1 178 ? 15.143 19.870 -2.615 1.00 51.16 178 VAL A CA 1
ATOM 1300 C C . VAL A 1 178 ? 16.462 19.721 -1.869 1.00 51.16 178 VAL A C 1
ATOM 1302 O O . VAL A 1 178 ? 16.494 19.690 -0.642 1.00 51.16 178 VAL A O 1
ATOM 1305 N N . SER A 1 179 ? 17.557 19.559 -2.609 1.00 51.72 179 SER A N 1
ATOM 1306 C CA . SER A 1 179 ? 18.892 19.627 -2.028 1.00 51.72 179 SER A CA 1
ATOM 1307 C C . SER A 1 179 ? 19.102 21.064 -1.568 1.00 51.72 179 SER A C 1
ATOM 1309 O O . SER A 1 179 ? 19.295 21.961 -2.386 1.00 51.72 179 SER A O 1
ATOM 1311 N N . THR A 1 180 ? 18.999 21.307 -0.265 1.00 55.44 180 THR A N 1
ATOM 1312 C CA . THR A 1 180 ? 19.439 22.569 0.328 1.00 55.44 180 THR A CA 1
ATOM 1313 C C . THR A 1 180 ? 20.943 22.703 0.084 1.00 55.44 180 THR A C 1
ATOM 1315 O O . THR A 1 180 ? 21.676 21.798 0.493 1.00 55.44 180 THR A O 1
ATOM 1318 N N . PRO A 1 181 ? 21.429 23.769 -0.576 1.00 54.41 181 PRO A N 1
ATOM 1319 C CA . PRO A 1 181 ? 22.862 23.998 -0.670 1.00 54.41 181 PRO A CA 1
ATOM 1320 C C . PRO A 1 181 ? 23.411 24.227 0.743 1.00 54.41 181 PRO A C 1
ATOM 1322 O O . PRO A 1 181 ? 22.928 25.091 1.474 1.00 54.41 181 PRO A O 1
ATOM 1325 N N . THR A 1 182 ? 24.384 23.411 1.140 1.00 55.88 182 THR A N 1
ATOM 1326 C CA . THR A 1 182 ? 25.184 23.638 2.348 1.00 55.88 182 THR A CA 1
ATOM 1327 C C . THR A 1 182 ? 25.990 24.935 2.159 1.00 55.88 182 THR A C 1
ATOM 1329 O O . THR A 1 182 ? 26.556 25.095 1.074 1.00 55.88 182 THR A O 1
ATOM 1332 N N . PRO A 1 183 ? 26.012 25.858 3.142 1.00 67.19 183 PRO A N 1
ATOM 1333 C CA . PRO A 1 183 ? 26.777 27.104 3.059 1.00 67.19 183 PRO A CA 1
ATOM 1334 C C . PRO A 1 183 ? 28.294 26.881 3.046 1.00 67.19 183 PRO A C 1
ATOM 1336 O O . PRO A 1 183 ? 28.752 25.847 3.588 1.00 67.19 183 PRO A O 1
#

Radius of gyration: 33.82 Å; Cα contacts (8 Å, |Δi|>4): 291; chains: 1; bounding box: 98×53×93 Å

pLDDT: mean 82.07, std 18.6, range [41.34, 98.56]

Sequence (183 aa):
MRARRAMTVSAGSAALLGVLAGCGIEPTDVVEVGLPATGVKRPGTRVEDAILYFASQPGGVLPLHRPAGGEVTAEEAVQLLMKGPNDAERMRGLYSELPRDVRVVAIATEQGKVRIRLSGDAGRLSPVARQQVVCTAVHNAVPGDLPPEEVTVDLSGTSGKPMPDQTCRVKDIFTPPVSTPTP